Protein AF-A0A7K2LW67-F1 (afdb_monomer)

Solvent-accessible surface area (backbone atoms only — not comparable to full-atom values): 10840 Å² total; per-residue (Å²): 69,76,36,44,47,102,90,43,57,49,68,61,24,47,54,51,48,52,53,56,52,62,87,47,59,72,90,42,55,68,62,45,50,53,57,59,49,63,84,45,59,82,91,43,89,76,89,84,89,87,77,78,78,92,73,63,101,61,82,62,49,73,53,76,49,75,45,62,82,49,94,59,43,54,61,49,52,40,53,50,50,54,52,50,33,56,76,70,71,48,63,89,60,45,66,62,51,43,49,41,50,41,38,50,49,48,54,41,53,75,64,29,92,44,53,40,35,41,38,42,37,39,47,91,58,34,41,35,44,35,35,31,26,58,33,62,73,73,87,72,77,61,96,63,85,55,94,84,55,91,66,64,57,50,62,57,53,40,53,74,66,27,80,44,70,52,75,46,80,45,96,74,7,26,32,42,36,35,28,33,72,55,86,129

pLDDT: mean 86.75, std 11.74, range [44.81, 98.62]

Foldseek 3Di:
DQQDDPVDDNVRSVVLLVVLPVVDDLVCVVVSVVSSCVPPDPPDDDDDDDDDDPDAPFDKDKDKDKDALDPCQLVVQLVVQLVSCVVVVQDPCSVLVSLLSSLQVVVQSVQARGMKMWMWIDDDQKIKIKIWHLAQDDLDQPPDDDPPDPDRCSVVSLVVQFPDWDKDDDPNTIMTMGMHGHDD

Mean predicted aligned error: 9.91 Å

Sequence (184 aa):
GLVESPDADIDVGIDRLARGLVGADPGHLGLVADALLTGARRDDDIALLLMRYDGLAVRPLRESWTVWRVPEAVRHARRFTRRTLRAWGVTEETDAALLVVSELVTNALVHTEGQVRLDLTLVSHRLRIAVADGSPRTPVKPPSIGWEATGGRGIYLVEALSAAWGTLPVGGGKQVWCELPLRG

Radius of gyration: 21.73 Å; Cα contacts (8 Å, |Δi|>4): 266; chains: 1; bounding box: 56×54×43 Å

Structure (mmCIF, N/CA/C/O backbone):
data_AF-A0A7K2LW67-F1
#
_entry.id   AF-A0A7K2LW67-F1
#
loop_
_atom_site.group_PDB
_atom_site.id
_atom_site.type_symbol
_atom_site.label_atom_id
_atom_site.label_alt_id
_atom_site.label_comp_id
_atom_site.label_asym_id
_atom_site.label_entity_id
_atom_site.label_seq_id
_atom_site.pdbx_PDB_ins_code
_atom_site.Cartn_x
_atom_site.Cartn_y
_atom_site.Cartn_z
_atom_site.occupancy
_atom_site.B_iso_or_equiv
_atom_site.auth_seq_id
_atom_site.auth_comp_id
_atom_site.auth_asym_id
_atom_site.auth_atom_id
_atom_site.pdbx_PDB_model_num
ATOM 1 N N . GLY A 1 1 ? -5.493 -30.383 -14.297 1.00 67.38 1 GLY A N 1
ATOM 2 C CA . GLY A 1 1 ? -5.596 -30.096 -12.853 1.00 67.38 1 GLY A CA 1
ATOM 3 C C . GLY A 1 1 ? -7.033 -30.013 -12.368 1.00 67.38 1 GLY A C 1
ATOM 4 O O . GLY A 1 1 ? -7.620 -31.036 -12.054 1.00 67.38 1 GLY A O 1
ATOM 5 N N . LEU A 1 2 ? -7.646 -28.825 -12.324 1.00 77.50 2 LEU A N 1
ATOM 6 C CA . LEU A 1 2 ? -9.037 -28.645 -11.852 1.00 77.50 2 LEU A CA 1
ATOM 7 C C . LEU A 1 2 ? -9.908 -27.828 -12.823 1.00 77.50 2 LEU A C 1
ATOM 9 O O . LEU A 1 2 ? -11.087 -28.137 -12.992 1.00 77.50 2 LEU A O 1
ATOM 13 N N . VAL A 1 3 ? -9.323 -26.818 -13.472 1.00 82.12 3 VAL A N 1
ATOM 14 C CA . VAL A 1 3 ? -9.994 -25.961 -14.469 1.00 82.12 3 VAL A CA 1
ATOM 15 C C . VAL A 1 3 ? -9.516 -26.209 -15.895 1.00 82.12 3 VAL A C 1
ATOM 17 O O . VAL A 1 3 ? -10.308 -26.120 -16.815 1.00 82.12 3 VAL A O 1
ATOM 20 N N . GLU A 1 4 ? -8.258 -26.599 -16.076 1.00 82.00 4 GLU A N 1
ATOM 21 C CA . GLU A 1 4 ? -7.674 -26.890 -17.385 1.00 82.00 4 GLU A CA 1
ATOM 22 C C . GLU A 1 4 ? -7.134 -28.324 -17.393 1.00 82.00 4 GLU A C 1
ATOM 24 O O . GLU A 1 4 ? -6.576 -28.810 -16.393 1.00 82.00 4 GLU A O 1
ATOM 29 N N . SER A 1 5 ? -7.344 -29.030 -18.501 1.00 77.38 5 SER A N 1
ATOM 30 C CA . SER A 1 5 ? -6.803 -30.370 -18.733 1.00 77.38 5 SER A CA 1
ATOM 31 C C . SER A 1 5 ? -6.570 -30.604 -20.230 1.00 77.38 5 SER A C 1
ATOM 33 O O . SER A 1 5 ? -7.183 -29.912 -21.037 1.00 77.38 5 SER A O 1
ATOM 35 N N . PRO A 1 6 ? -5.771 -31.610 -20.629 1.00 77.56 6 PRO A N 1
ATOM 36 C CA . PRO A 1 6 ? -5.552 -31.921 -22.047 1.00 77.56 6 PRO A CA 1
ATOM 37 C C . PRO A 1 6 ? -6.841 -32.158 -22.853 1.00 77.56 6 PRO A C 1
ATOM 39 O O . PRO A 1 6 ? -6.852 -31.951 -24.060 1.00 77.56 6 PRO A O 1
ATOM 42 N N . ASP A 1 7 ? -7.922 -32.564 -22.177 1.00 77.56 7 ASP A N 1
ATOM 43 C CA . ASP A 1 7 ? -9.212 -32.895 -22.787 1.00 77.56 7 ASP A CA 1
ATOM 44 C C . ASP A 1 7 ? -10.308 -31.843 -22.518 1.00 77.56 7 ASP A C 1
ATOM 46 O O . ASP A 1 7 ? -11.462 -32.052 -22.895 1.00 77.56 7 ASP A O 1
ATOM 50 N N . ALA A 1 8 ? -9.993 -30.736 -21.830 1.00 75.50 8 ALA A N 1
ATOM 51 C CA . ALA A 1 8 ? -10.972 -29.699 -21.501 1.00 75.50 8 ALA A CA 1
ATOM 52 C C . ALA A 1 8 ? -10.334 -28.313 -21.354 1.00 75.50 8 ALA A C 1
ATOM 54 O O . ALA A 1 8 ? -9.394 -28.133 -20.577 1.00 75.50 8 ALA A O 1
ATOM 55 N N . ASP A 1 9 ? -10.927 -27.350 -22.059 1.00 86.38 9 ASP A N 1
ATOM 56 C CA . ASP A 1 9 ? -10.570 -25.933 -22.019 1.00 86.38 9 ASP A CA 1
ATOM 57 C C . ASP A 1 9 ? -10.837 -25.310 -20.634 1.00 86.38 9 ASP A C 1
ATOM 59 O O . ASP A 1 9 ? -11.730 -25.747 -19.897 1.00 86.38 9 ASP A O 1
ATOM 63 N N . ILE A 1 10 ? -10.080 -24.263 -20.306 1.00 85.50 10 ILE A N 1
ATOM 64 C CA . ILE A 1 10 ? -10.123 -23.539 -19.036 1.00 85.50 10 ILE A CA 1
ATOM 65 C C . ILE A 1 10 ? -11.525 -23.008 -18.716 1.00 85.50 10 ILE A C 1
ATOM 67 O O . ILE A 1 10 ? -11.994 -23.147 -17.583 1.00 85.50 10 ILE A O 1
ATOM 71 N N . ASP A 1 11 ? -12.223 -22.464 -19.714 1.00 88.94 11 ASP A N 1
ATOM 72 C CA . ASP A 1 11 ? -13.557 -21.878 -19.544 1.00 88.94 11 ASP A CA 1
ATOM 73 C C . ASP A 1 11 ? -14.580 -22.941 -19.118 1.00 88.94 11 ASP A C 1
ATOM 75 O O . ASP A 1 11 ? -15.377 -22.730 -18.202 1.00 88.94 11 ASP A O 1
ATOM 79 N N . VAL A 1 12 ? -14.494 -24.143 -19.699 1.00 86.31 12 VAL A N 1
ATOM 80 C CA . VAL A 1 12 ? -15.369 -25.276 -19.360 1.00 86.31 12 VAL A CA 1
ATOM 81 C C . VAL A 1 12 ? -15.157 -25.713 -17.909 1.00 86.31 12 VAL A C 1
ATOM 83 O O . VAL A 1 12 ? -16.114 -26.033 -17.192 1.00 86.31 12 VAL A O 1
ATOM 86 N N . GLY A 1 13 ? -13.903 -25.725 -17.456 1.00 85.75 13 GLY A N 1
ATOM 87 C CA . GLY A 1 13 ? -13.560 -26.025 -16.072 1.00 85.75 13 GLY A CA 1
ATOM 88 C C . GLY A 1 13 ? -14.020 -24.950 -15.088 1.00 85.75 13 GLY A C 1
ATOM 89 O O . GLY A 1 13 ? -14.531 -25.302 -14.020 1.00 85.75 13 GLY A O 1
ATOM 90 N N . ILE A 1 14 ? -13.907 -23.666 -15.446 1.00 88.19 14 ILE A N 1
ATOM 91 C CA . ILE A 1 14 ? -14.429 -22.543 -14.653 1.00 88.19 14 ILE A CA 1
ATOM 92 C C . ILE A 1 14 ? -15.953 -22.642 -14.525 1.00 88.19 14 ILE A C 1
ATOM 94 O O . ILE A 1 14 ? -16.469 -22.595 -13.408 1.00 88.19 14 ILE A O 1
ATOM 98 N N . ASP A 1 15 ? -16.673 -22.872 -15.622 1.00 88.88 15 ASP A N 1
ATOM 99 C CA . ASP A 1 15 ? -18.135 -23.007 -15.616 1.00 88.88 15 ASP A CA 1
ATOM 100 C C . ASP A 1 15 ? -18.609 -24.212 -14.797 1.00 88.88 15 ASP A C 1
ATOM 102 O O . ASP A 1 15 ? -19.664 -24.186 -14.154 1.00 88.88 15 ASP A O 1
ATOM 106 N N . ARG A 1 16 ? -17.839 -25.305 -14.801 1.00 86.12 16 ARG A N 1
ATOM 107 C CA . ARG A 1 16 ? -18.102 -26.464 -13.940 1.00 86.12 16 ARG A CA 1
ATOM 108 C C . ARG A 1 16 ? -17.951 -26.103 -12.462 1.00 86.12 16 ARG A C 1
ATOM 110 O O . ARG A 1 16 ? -18.840 -26.437 -11.681 1.00 86.12 16 ARG A O 1
ATOM 117 N N . LEU A 1 17 ? -16.868 -25.420 -12.082 1.00 87.88 17 LEU A N 1
ATOM 118 C CA . LEU A 1 17 ? -16.668 -24.973 -10.699 1.00 87.88 17 LEU A CA 1
ATOM 119 C C . LEU A 1 17 ? -17.753 -23.984 -10.268 1.00 87.88 17 LEU A C 1
ATOM 121 O O . LEU A 1 17 ? -18.323 -24.140 -9.192 1.00 87.88 17 LEU A O 1
ATOM 125 N N . ALA A 1 18 ? -18.087 -23.012 -11.120 1.00 88.88 18 ALA A N 1
ATOM 126 C CA . ALA A 1 18 ? -19.141 -22.040 -10.854 1.00 88.88 18 ALA A CA 1
ATOM 127 C C . ALA A 1 18 ? -20.482 -22.737 -10.590 1.00 88.88 18 ALA A C 1
ATOM 129 O O . ALA A 1 18 ? -21.138 -22.444 -9.595 1.00 88.88 18 ALA A O 1
ATOM 130 N N . ARG A 1 19 ? -20.858 -23.726 -11.411 1.00 87.69 19 ARG A N 1
ATOM 131 C CA . ARG A 1 19 ? -22.068 -24.532 -11.181 1.00 87.69 19 ARG A CA 1
ATOM 132 C C . ARG A 1 19 ? -22.025 -25.330 -9.881 1.00 87.69 19 ARG A C 1
ATOM 134 O O . ARG A 1 19 ? -23.045 -25.402 -9.212 1.00 87.69 19 ARG A O 1
ATOM 141 N N . GLY A 1 20 ? -20.877 -25.897 -9.509 1.00 85.19 20 GLY A N 1
ATOM 142 C CA . GLY A 1 20 ? -20.723 -26.612 -8.236 1.00 85.19 20 GLY A CA 1
ATOM 143 C C . GLY A 1 20 ? -20.813 -25.701 -7.006 1.00 85.19 20 GLY A C 1
ATOM 144 O O . GLY A 1 20 ? -21.174 -26.158 -5.926 1.00 85.19 20 GLY A O 1
ATOM 145 N N . LEU A 1 21 ? -20.527 -24.407 -7.172 1.00 88.56 21 LEU A N 1
ATOM 146 C CA . LEU A 1 21 ? -20.728 -23.387 -6.142 1.00 88.56 21 LEU A CA 1
ATOM 147 C C . LEU A 1 21 ? -22.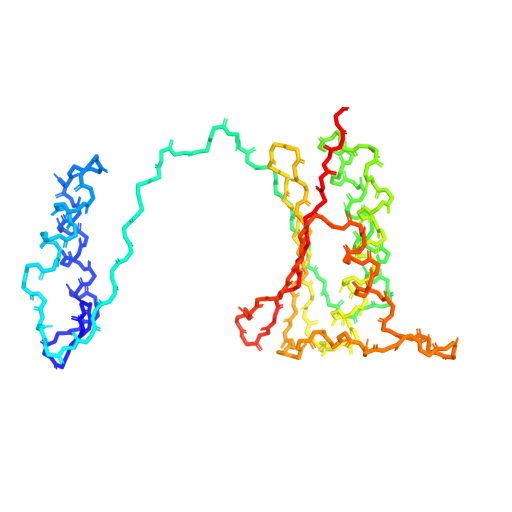187 -22.906 -6.069 1.00 88.56 21 LEU A C 1
ATOM 149 O O . LEU A 1 21 ? -22.646 -22.493 -5.004 1.00 88.56 21 LEU A O 1
ATOM 153 N N . VAL A 1 22 ? -22.934 -22.956 -7.176 1.00 86.56 22 VAL A N 1
ATOM 154 C CA . VAL A 1 22 ? -24.354 -22.578 -7.210 1.00 86.56 22 VAL A CA 1
ATOM 155 C C . VAL A 1 22 ? -25.173 -23.593 -6.407 1.00 86.56 22 VAL A C 1
ATOM 157 O O . VAL A 1 22 ? -25.331 -24.743 -6.801 1.00 86.56 22 VAL A O 1
ATOM 160 N N . GLY A 1 23 ? -25.715 -23.152 -5.270 1.00 80.31 23 GLY A N 1
ATOM 161 C CA . GLY A 1 23 ? -26.500 -23.993 -4.355 1.00 80.31 23 GLY A CA 1
ATOM 162 C C . GLY A 1 23 ? -25.678 -24.685 -3.265 1.00 80.31 23 GLY A C 1
ATOM 163 O O . GLY A 1 23 ? -26.256 -25.347 -2.406 1.00 80.31 23 GLY A O 1
ATOM 164 N N . ALA A 1 24 ? -24.355 -24.505 -3.262 1.00 87.75 24 ALA A N 1
ATOM 165 C CA . ALA A 1 24 ? -23.506 -24.931 -2.162 1.00 87.75 24 ALA A CA 1
ATOM 166 C C . ALA A 1 24 ? -23.819 -24.120 -0.896 1.00 87.75 24 ALA A C 1
ATOM 168 O O . ALA A 1 24 ? -24.031 -22.908 -0.963 1.00 87.75 24 ALA A O 1
ATOM 169 N N . ASP A 1 25 ? -23.810 -24.776 0.264 1.00 88.50 25 ASP A N 1
ATOM 170 C CA . ASP A 1 25 ? -23.916 -24.080 1.542 1.00 88.50 25 ASP A CA 1
ATOM 171 C C . ASP A 1 25 ? -22.539 -23.514 1.940 1.00 88.50 25 ASP A C 1
ATOM 173 O O . ASP A 1 25 ? -21.632 -24.284 2.284 1.00 88.50 25 ASP A O 1
ATOM 177 N N . PRO A 1 26 ? -22.352 -22.180 1.943 1.00 85.25 26 PRO A N 1
ATOM 178 C CA . PRO A 1 26 ? -21.082 -21.571 2.324 1.00 85.25 26 PRO A CA 1
ATOM 179 C C . PRO A 1 26 ? -20.719 -21.818 3.800 1.00 85.25 26 PRO A C 1
ATOM 181 O O . PRO A 1 26 ? -19.568 -21.610 4.181 1.00 85.25 26 PRO A O 1
ATOM 184 N N . GLY A 1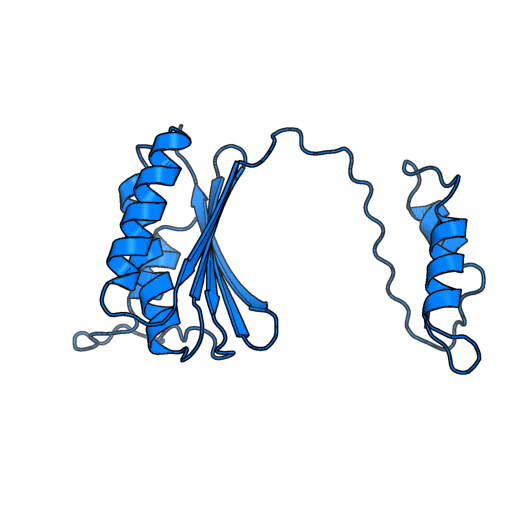 27 ? -21.658 -22.275 4.640 1.00 88.81 27 GLY A N 1
ATOM 185 C CA . GLY A 1 27 ? -21.397 -22.711 6.012 1.00 88.81 27 GLY A CA 1
ATOM 186 C C . GLY A 1 27 ? -20.568 -23.995 6.126 1.00 88.81 27 GLY A C 1
ATOM 187 O O . GLY A 1 27 ? -19.971 -24.229 7.174 1.00 88.81 27 GLY A O 1
ATOM 188 N N . HIS A 1 28 ? -20.470 -24.790 5.056 1.00 91.06 28 HIS A N 1
ATOM 189 C CA . HIS A 1 28 ? -19.851 -26.118 5.072 1.00 91.06 28 HIS A CA 1
ATOM 190 C C . HIS A 1 28 ? -18.774 -26.274 3.988 1.00 91.06 28 HIS A C 1
ATOM 192 O O . HIS A 1 28 ? -18.819 -27.198 3.178 1.00 91.06 28 HIS A O 1
ATOM 198 N N . LEU A 1 29 ? -17.767 -25.391 3.982 1.00 90.44 29 LEU A N 1
ATOM 199 C CA . LEU A 1 29 ? -16.733 -25.329 2.932 1.00 90.44 29 LEU A CA 1
ATOM 200 C C . LEU A 1 29 ? -16.005 -26.653 2.653 1.00 90.44 29 LEU A C 1
ATOM 202 O O . LEU A 1 29 ? -15.596 -26.869 1.519 1.00 90.44 29 LEU A O 1
ATOM 206 N N . GLY A 1 30 ? -15.862 -27.542 3.642 1.00 89.00 30 GLY A N 1
ATOM 207 C CA . GLY A 1 30 ? -15.292 -28.878 3.421 1.00 89.00 30 GLY A CA 1
ATOM 208 C C . GLY A 1 30 ? -16.129 -29.715 2.449 1.00 89.00 30 GLY A C 1
ATOM 209 O O . GLY A 1 30 ? -15.598 -30.239 1.478 1.00 89.00 30 GLY A O 1
ATOM 210 N N . LEU A 1 31 ? -17.454 -29.734 2.631 1.00 88.94 31 LEU A N 1
ATOM 211 C CA . LEU A 1 31 ? -18.373 -30.428 1.721 1.00 88.94 31 LEU A CA 1
ATOM 212 C C . LEU A 1 31 ? -18.394 -29.781 0.336 1.00 88.94 31 LEU A C 1
ATOM 214 O O . LEU A 1 31 ? -18.493 -30.474 -0.673 1.00 88.94 31 LEU A O 1
ATOM 218 N N . VAL A 1 32 ? -18.278 -28.452 0.283 1.00 89.94 32 VAL A N 1
ATOM 219 C CA . VAL A 1 32 ? -18.164 -27.723 -0.985 1.00 89.94 32 VAL A CA 1
ATOM 220 C C . VAL A 1 32 ? -16.871 -28.104 -1.706 1.00 89.94 32 VAL A C 1
ATOM 222 O O . VAL A 1 32 ? -16.902 -28.371 -2.903 1.00 89.94 32 VAL A O 1
ATOM 225 N N . ALA A 1 33 ? -15.745 -28.184 -0.993 1.00 89.81 33 ALA A N 1
ATOM 226 C CA . ALA A 1 33 ? -14.472 -28.616 -1.562 1.00 89.81 33 ALA A CA 1
ATOM 227 C C . ALA A 1 33 ? -14.563 -30.049 -2.097 1.00 89.81 33 ALA A C 1
ATOM 229 O O . ALA A 1 33 ? -14.207 -30.283 -3.250 1.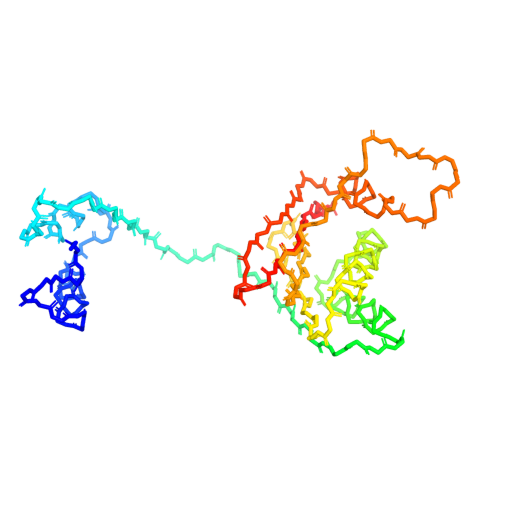00 89.81 33 ALA A O 1
ATOM 230 N N . ASP A 1 34 ? -15.109 -30.979 -1.312 1.00 87.44 34 ASP A N 1
ATOM 231 C CA . ASP A 1 34 ? -15.289 -32.372 -1.726 1.00 87.44 34 ASP A CA 1
ATOM 232 C C . ASP A 1 34 ? -16.164 -32.475 -2.983 1.00 87.44 34 ASP A C 1
ATOM 234 O O . ASP A 1 34 ? -15.808 -33.160 -3.946 1.00 87.44 34 ASP A O 1
ATOM 238 N N . ALA A 1 35 ? -17.277 -31.737 -3.028 1.00 85.81 35 ALA A N 1
ATOM 239 C CA . ALA A 1 35 ? -18.163 -31.698 -4.187 1.00 85.81 35 ALA A CA 1
ATOM 240 C C . ALA A 1 35 ? -17.464 -31.141 -5.439 1.00 85.81 35 ALA A C 1
ATOM 242 O O . ALA A 1 35 ? -17.601 -31.709 -6.520 1.00 85.81 35 ALA A O 1
ATOM 243 N N . LEU A 1 36 ? -16.671 -30.073 -5.303 1.00 86.88 36 LEU A N 1
ATOM 244 C CA . LEU A 1 36 ? -15.928 -29.475 -6.419 1.00 86.88 36 LEU A CA 1
ATOM 245 C C . LEU A 1 36 ? -14.781 -30.362 -6.919 1.00 86.88 36 LEU A C 1
ATOM 247 O O . LEU A 1 36 ? -14.444 -30.325 -8.103 1.00 86.88 36 LEU A O 1
ATOM 251 N N . LEU A 1 37 ? -14.191 -31.165 -6.034 1.00 85.88 37 LEU A N 1
ATOM 252 C CA . LEU A 1 37 ? -13.149 -32.133 -6.379 1.00 85.88 37 LEU A CA 1
ATOM 253 C C . LEU A 1 37 ? -13.723 -33.446 -6.934 1.00 85.88 37 LEU A C 1
ATOM 255 O O . LEU A 1 37 ? -12.986 -34.236 -7.533 1.00 85.88 37 LEU A O 1
ATOM 259 N N . THR A 1 38 ? -15.028 -33.687 -6.787 1.00 77.44 38 THR A N 1
ATOM 260 C CA . THR A 1 38 ? -15.697 -34.883 -7.308 1.00 77.44 38 THR A CA 1
ATOM 261 C C . THR A 1 38 ? -15.704 -34.838 -8.842 1.00 77.44 38 THR A C 1
ATOM 263 O O . THR A 1 38 ? -16.503 -34.146 -9.466 1.00 77.44 38 THR A O 1
ATOM 266 N N . GLY A 1 39 ? -14.774 -35.569 -9.466 1.00 66.75 39 GLY A N 1
ATOM 267 C CA . GLY A 1 39 ? -14.568 -35.582 -10.922 1.00 66.75 39 GLY A CA 1
ATOM 268 C C . GLY A 1 39 ? -13.342 -34.795 -11.402 1.00 66.75 39 GLY A C 1
ATOM 269 O O . GLY A 1 39 ? -13.131 -34.661 -12.611 1.00 66.75 39 GLY A O 1
ATOM 270 N N . ALA A 1 40 ? -12.518 -34.281 -10.487 1.00 70.94 40 ALA A N 1
ATOM 271 C CA . ALA A 1 40 ? -11.165 -33.858 -10.816 1.00 70.94 40 ALA A CA 1
ATOM 272 C C . ALA A 1 40 ? -10.278 -35.090 -11.069 1.00 70.94 40 ALA A C 1
ATOM 274 O O . ALA A 1 40 ? -10.395 -36.107 -10.377 1.00 70.94 40 ALA A O 1
ATOM 275 N N . ARG A 1 41 ? -9.405 -35.023 -12.080 1.00 66.62 41 ARG A N 1
ATOM 276 C CA . ARG A 1 41 ? -8.443 -36.101 -12.345 1.00 66.62 41 ARG A CA 1
ATOM 277 C C . ARG A 1 41 ? -7.420 -36.129 -11.215 1.00 66.62 41 ARG A C 1
ATOM 279 O O . ARG A 1 41 ? -6.857 -35.094 -10.884 1.00 66.62 41 ARG A O 1
ATOM 286 N N . ARG A 1 42 ? -7.195 -37.312 -10.639 1.00 65.88 42 ARG A N 1
ATOM 287 C CA . ARG A 1 42 ? -6.264 -37.519 -9.515 1.00 65.88 42 ARG A CA 1
ATOM 288 C C . ARG A 1 42 ? -4.796 -37.607 -9.939 1.00 65.88 42 ARG A C 1
ATOM 290 O O . ARG A 1 42 ? -3.943 -37.812 -9.087 1.00 65.88 42 ARG A O 1
ATOM 297 N N . ASP A 1 43 ? -4.529 -37.472 -11.234 1.00 71.44 43 ASP A N 1
ATOM 298 C CA . ASP A 1 43 ? -3.190 -37.622 -11.806 1.00 71.44 43 ASP A CA 1
ATOM 299 C C . ASP A 1 43 ? -2.366 -36.321 -11.720 1.00 71.44 43 ASP A C 1
ATOM 301 O O . ASP A 1 43 ? -1.173 -36.343 -12.005 1.00 71.44 43 ASP A O 1
ATOM 305 N N . ASP A 1 44 ? -2.990 -35.211 -11.296 1.00 68.25 44 ASP A N 1
ATOM 306 C CA . ASP A 1 44 ? -2.356 -33.911 -11.049 1.00 68.25 44 ASP A CA 1
ATOM 307 C C . ASP A 1 44 ? -2.474 -33.514 -9.568 1.00 68.25 44 ASP A C 1
ATOM 309 O O . ASP A 1 44 ? -3.509 -33.741 -8.932 1.00 68.25 44 ASP A O 1
ATOM 313 N N . ASP A 1 45 ? -1.464 -32.812 -9.049 1.00 79.38 45 ASP A N 1
ATOM 314 C CA . ASP A 1 45 ? -1.552 -32.130 -7.757 1.00 79.38 45 ASP A CA 1
ATOM 315 C C . ASP A 1 45 ? -2.537 -30.952 -7.843 1.00 79.38 45 ASP A C 1
ATOM 317 O O . ASP A 1 45 ? -2.383 -30.032 -8.652 1.00 79.38 45 ASP A O 1
ATOM 321 N N . ILE A 1 46 ? -3.565 -30.961 -6.991 1.00 81.25 46 ILE A N 1
ATOM 322 C CA . ILE A 1 46 ? -4.601 -29.923 -6.949 1.00 81.25 46 ILE A CA 1
ATOM 323 C C . ILE A 1 46 ? -4.579 -29.239 -5.585 1.00 81.25 46 ILE A C 1
ATOM 325 O O . ILE A 1 46 ? -4.756 -29.882 -4.553 1.00 81.25 46 ILE A O 1
ATOM 329 N N . ALA A 1 47 ? -4.453 -27.912 -5.589 1.00 84.06 47 ALA A N 1
ATOM 330 C CA . ALA A 1 47 ? -4.720 -27.073 -4.428 1.00 84.06 47 ALA A CA 1
ATOM 331 C C . ALA A 1 47 ? -5.990 -26.245 -4.672 1.00 84.06 47 ALA A C 1
ATOM 333 O O . ALA A 1 47 ? -6.072 -25.497 -5.646 1.00 84.06 47 ALA A O 1
ATOM 334 N N . LEU A 1 48 ? -6.975 -26.366 -3.779 1.00 86.75 48 LEU A N 1
ATOM 335 C CA . LEU A 1 48 ? -8.206 -25.574 -3.789 1.00 86.75 48 LEU A CA 1
ATOM 336 C C . LEU A 1 48 ? -8.292 -24.762 -2.492 1.00 86.75 48 LEU A C 1
ATOM 338 O O . LEU A 1 48 ? -8.250 -25.328 -1.402 1.00 86.75 48 LEU A O 1
ATOM 342 N N . LEU A 1 49 ? -8.443 -23.441 -2.610 1.00 90.50 49 LEU A N 1
ATOM 343 C CA . LEU A 1 49 ? -8.693 -22.547 -1.480 1.00 90.50 49 LEU A CA 1
ATOM 344 C C . LEU A 1 49 ? -10.117 -21.998 -1.578 1.00 90.50 49 LEU A C 1
ATOM 346 O O . LEU A 1 49 ? -10.406 -21.161 -2.432 1.00 90.50 49 LEU A O 1
ATOM 350 N N . LEU A 1 50 ? -10.995 -22.452 -0.684 1.00 90.25 50 LEU A N 1
ATOM 351 C CA . LEU A 1 50 ? -12.329 -21.885 -0.510 1.00 90.25 50 LEU A CA 1
ATOM 352 C C . LEU A 1 50 ? -12.333 -20.960 0.704 1.00 90.25 50 LEU A C 1
ATOM 354 O O . LEU A 1 50 ? -11.874 -21.327 1.783 1.00 90.25 50 LEU A O 1
ATOM 358 N N . MET A 1 51 ? -12.883 -19.763 0.530 1.00 90.06 51 MET A N 1
ATOM 359 C CA . MET A 1 51 ? -13.052 -18.787 1.599 1.00 90.06 51 MET A CA 1
ATOM 360 C C . MET A 1 51 ? -14.495 -18.300 1.592 1.00 90.06 51 MET A C 1
ATOM 362 O O . MET A 1 51 ? -14.964 -17.738 0.604 1.00 90.06 51 MET A O 1
ATOM 366 N N . ARG A 1 52 ? -15.187 -18.478 2.719 1.00 87.00 52 ARG A N 1
ATOM 367 C CA . ARG A 1 52 ? -16.442 -17.781 2.981 1.00 87.00 52 ARG A CA 1
ATOM 368 C C . ARG A 1 52 ? -16.104 -16.368 3.432 1.00 87.00 52 ARG A C 1
ATOM 370 O O . ARG A 1 52 ? -15.371 -16.175 4.398 1.00 87.00 52 ARG A O 1
ATOM 377 N N . TYR A 1 53 ? -16.649 -15.392 2.725 1.00 81.25 53 TYR A N 1
ATOM 378 C CA . TYR A 1 53 ? -16.497 -13.988 3.062 1.00 81.25 53 TYR A CA 1
ATOM 379 C C . TYR A 1 53 ? -17.824 -13.448 3.599 1.00 81.25 53 TYR A C 1
ATOM 381 O O . TYR A 1 53 ? -18.757 -13.217 2.837 1.00 81.25 53 TYR A O 1
ATOM 389 N N . ASP A 1 54 ? -17.892 -13.230 4.912 1.00 78.31 54 ASP A N 1
ATOM 390 C CA . ASP A 1 54 ? -19.073 -12.696 5.613 1.00 78.31 54 ASP A CA 1
ATOM 391 C C . ASP A 1 54 ? -19.150 -11.160 5.608 1.00 78.31 54 ASP A C 1
ATOM 393 O O . ASP A 1 54 ? -19.869 -10.547 6.397 1.00 78.31 54 ASP A O 1
ATOM 397 N N . GLY A 1 55 ? -18.395 -10.514 4.718 1.00 75.38 55 GLY A N 1
ATOM 398 C CA . GLY A 1 55 ? -18.2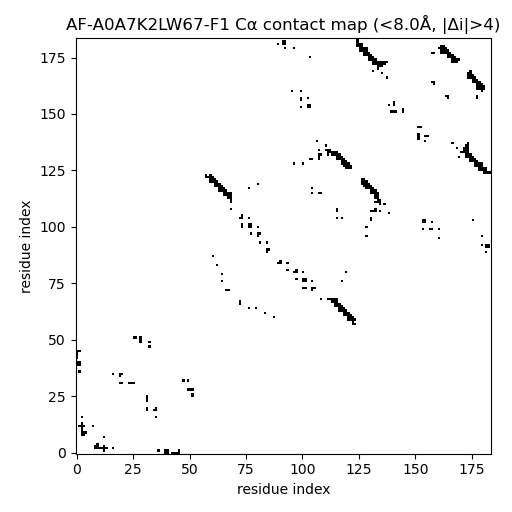13 -9.069 4.726 1.00 75.38 55 GLY A CA 1
ATOM 399 C C . GLY A 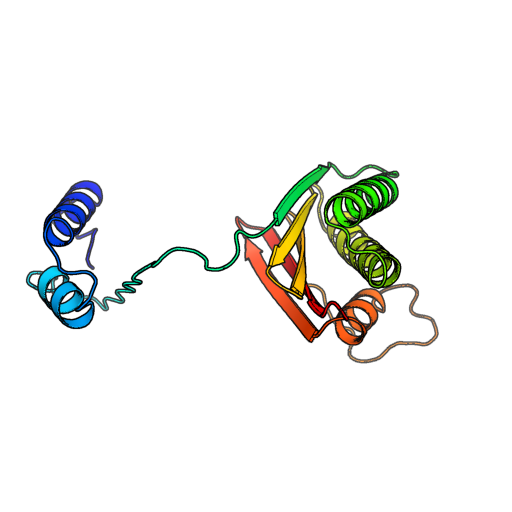1 55 ? -17.079 -8.620 5.648 1.00 75.38 55 GLY A C 1
ATOM 400 O O . GLY A 1 55 ? -16.342 -9.413 6.231 1.00 75.38 55 GLY A O 1
ATOM 401 N N . LEU A 1 56 ? -16.908 -7.302 5.754 1.00 70.19 56 LEU A N 1
ATOM 402 C CA . LEU A 1 56 ? -15.982 -6.687 6.701 1.00 70.19 56 LEU A CA 1
ATOM 403 C C . LEU A 1 56 ? -16.794 -6.029 7.813 1.00 70.19 56 LEU A C 1
ATOM 405 O O . LEU A 1 56 ? -17.611 -5.156 7.530 1.00 70.19 56 LEU A O 1
ATOM 409 N N . ALA A 1 57 ? -16.519 -6.394 9.069 1.00 73.50 57 ALA A N 1
ATOM 410 C CA . ALA A 1 57 ? -17.113 -5.731 10.234 1.00 73.50 57 ALA A CA 1
ATOM 411 C C . ALA A 1 57 ? -16.818 -4.217 10.251 1.00 73.50 57 ALA A C 1
ATOM 413 O O . ALA A 1 57 ? -17.616 -3.427 10.746 1.00 73.50 57 ALA A O 1
ATOM 414 N N . VAL A 1 58 ? -15.685 -3.812 9.664 1.00 79.00 58 VAL A N 1
ATOM 415 C CA . VAL A 1 58 ? -15.295 -2.415 9.454 1.00 79.00 58 VAL A CA 1
ATOM 416 C C . VAL A 1 58 ? -14.917 -2.230 7.993 1.00 79.00 58 VAL A C 1
ATOM 418 O O . VAL A 1 58 ? -13.991 -2.875 7.497 1.00 79.00 58 VAL A O 1
ATOM 421 N N . ARG A 1 59 ? -15.608 -1.329 7.291 1.00 86.00 59 ARG A N 1
ATOM 422 C CA . ARG A 1 59 ? -15.257 -1.002 5.908 1.00 86.00 59 ARG A CA 1
ATOM 423 C C . ARG A 1 59 ? -13.904 -0.272 5.888 1.00 86.00 59 ARG A C 1
ATOM 425 O O . ARG A 1 59 ? -13.796 0.788 6.500 1.00 86.00 59 ARG A O 1
ATOM 432 N N . PRO A 1 60 ? -12.885 -0.799 5.190 1.00 91.12 60 PRO A N 1
ATOM 433 C CA . PRO A 1 60 ? -11.573 -0.180 5.149 1.00 91.12 60 PRO A CA 1
ATOM 434 C C . PRO A 1 60 ? -11.635 1.112 4.337 1.00 91.12 60 PRO A C 1
ATOM 436 O O . PRO A 1 60 ? -12.248 1.145 3.265 1.00 91.12 60 PRO A O 1
ATOM 439 N N . LEU A 1 61 ? -10.966 2.158 4.816 1.00 95.81 61 LEU A N 1
ATOM 440 C CA . LEU A 1 61 ? -10.729 3.357 4.018 1.00 95.81 61 LEU A CA 1
ATOM 441 C C . LEU A 1 61 ? -9.500 3.113 3.147 1.00 95.81 61 LEU A C 1
ATOM 443 O O . LEU A 1 61 ? -8.500 2.572 3.621 1.00 95.81 61 LEU A O 1
ATOM 447 N N . ARG A 1 62 ? -9.587 3.454 1.860 1.00 97.75 62 ARG A N 1
ATOM 448 C CA . ARG A 1 62 ? -8.527 3.200 0.881 1.00 97.75 62 ARG A CA 1
ATOM 449 C C . ARG A 1 62 ? -8.384 4.379 -0.054 1.00 97.75 62 ARG A C 1
ATOM 451 O O . ARG A 1 62 ? -9.381 4.878 -0.559 1.00 97.75 62 ARG A O 1
ATOM 458 N N . GLU A 1 63 ? -7.148 4.779 -0.290 1.00 98.44 63 GLU A N 1
ATOM 459 C CA . GLU A 1 63 ? -6.800 5.821 -1.247 1.00 98.44 63 GLU A CA 1
ATOM 460 C C . GLU A 1 63 ? -5.508 5.416 -1.951 1.00 98.44 63 GLU A C 1
ATOM 462 O O . GLU A 1 63 ? -4.568 4.935 -1.311 1.00 98.44 63 GLU A O 1
ATOM 467 N N . SER A 1 64 ? -5.457 5.650 -3.259 1.00 98.12 64 SER A N 1
ATOM 468 C CA . SER A 1 64 ? -4.324 5.282 -4.106 1.00 98.12 64 SER A CA 1
ATOM 469 C C . SER A 1 64 ? -3.843 6.482 -4.907 1.00 98.12 64 SER A C 1
ATOM 471 O O . SER A 1 64 ? -4.632 7.277 -5.420 1.00 98.12 64 SER A O 1
ATOM 473 N N . TRP A 1 65 ? -2.530 6.597 -5.060 1.00 97.94 65 TRP A N 1
ATOM 474 C CA . TRP A 1 65 ? -1.890 7.632 -5.860 1.00 97.94 65 TRP A CA 1
ATOM 475 C C . TRP A 1 65 ? -0.802 7.022 -6.736 1.00 97.94 65 TRP A C 1
ATOM 477 O O . TRP A 1 65 ? -0.053 6.163 -6.288 1.00 97.94 65 TRP A O 1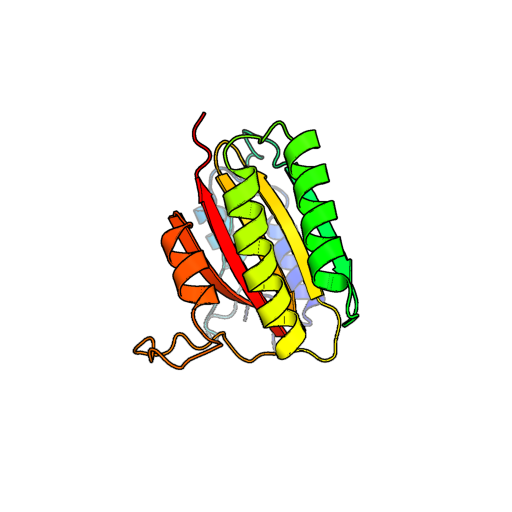
ATOM 487 N N . THR A 1 66 ? -0.715 7.438 -7.999 1.00 96.81 66 THR A N 1
ATOM 488 C CA . THR A 1 66 ? 0.283 6.930 -8.951 1.00 96.81 66 THR A CA 1
ATOM 489 C C . THR A 1 66 ? 1.018 8.090 -9.606 1.00 96.81 66 THR A C 1
ATOM 491 O O . THR A 1 66 ? 0.409 9.110 -9.934 1.00 96.81 66 THR A O 1
ATOM 494 N N . VAL A 1 67 ? 2.328 7.937 -9.797 1.00 94.75 67 VAL A N 1
ATOM 495 C CA . VAL A 1 67 ? 3.186 8.956 -10.410 1.00 94.75 67 VAL A CA 1
ATOM 496 C C . VAL A 1 67 ? 4.293 8.317 -11.240 1.00 94.75 67 VAL A C 1
ATOM 498 O O . VAL A 1 67 ? 4.764 7.226 -10.929 1.00 94.75 67 VAL A O 1
ATOM 501 N N . TRP A 1 68 ? 4.741 9.022 -12.273 1.00 92.69 68 TRP A N 1
ATOM 502 C CA . TRP A 1 68 ? 6.006 8.730 -12.948 1.00 92.69 68 TRP A CA 1
ATOM 503 C C . TRP A 1 68 ? 7.198 9.287 -12.162 1.00 92.69 68 TRP A C 1
ATOM 505 O O . TRP A 1 68 ? 7.040 10.112 -11.259 1.00 92.69 68 TRP A O 1
ATOM 515 N N . ARG A 1 69 ? 8.412 8.872 -12.525 1.00 87.44 69 ARG A N 1
ATOM 516 C CA . ARG A 1 69 ? 9.642 9.373 -11.912 1.00 87.44 69 ARG A CA 1
ATOM 517 C C . ARG A 1 69 ? 9.883 10.850 -12.254 1.00 87.44 69 ARG A C 1
ATOM 519 O O . ARG A 1 69 ? 10.458 11.170 -13.287 1.00 87.44 69 ARG A O 1
ATOM 526 N N . VAL A 1 70 ? 9.453 11.741 -11.359 1.00 89.81 70 VAL A N 1
ATOM 527 C CA . VAL A 1 70 ? 9.659 13.200 -11.439 1.00 89.81 70 VAL A CA 1
ATOM 528 C C . VAL A 1 70 ? 10.296 13.736 -10.148 1.00 89.81 70 VAL A C 1
ATOM 530 O O . VAL A 1 70 ? 10.075 13.140 -9.088 1.00 89.81 70 VAL A O 1
ATOM 533 N N . PRO A 1 71 ? 11.059 14.847 -10.187 1.00 87.44 71 PRO A N 1
ATOM 534 C CA . PRO A 1 71 ? 11.770 15.373 -9.014 1.00 87.44 71 PRO A CA 1
ATOM 535 C C . PRO A 1 71 ? 10.871 15.637 -7.795 1.00 87.44 71 PRO A C 1
ATOM 537 O O . PRO A 1 71 ? 11.261 15.399 -6.654 1.00 87.44 71 PRO A O 1
ATOM 540 N N . GLU A 1 72 ? 9.631 16.072 -8.016 1.00 94.06 72 GLU A N 1
ATOM 541 C CA . GLU A 1 72 ? 8.677 16.425 -6.961 1.00 94.06 72 GLU A CA 1
ATOM 542 C C . GLU A 1 72 ? 7.859 15.232 -6.441 1.00 94.06 72 GLU A C 1
ATOM 544 O O . GLU A 1 72 ? 7.014 15.408 -5.558 1.00 94.06 72 GLU A O 1
ATOM 549 N N . ALA A 1 73 ? 8.081 14.016 -6.955 1.00 94.38 73 ALA A N 1
ATOM 550 C CA . ALA A 1 73 ? 7.255 12.847 -6.654 1.00 94.38 73 ALA A CA 1
ATOM 551 C C . ALA A 1 73 ? 7.142 12.567 -5.145 1.00 94.38 73 ALA A C 1
ATOM 553 O O . ALA A 1 73 ? 6.038 12.381 -4.634 1.00 94.38 73 ALA A O 1
ATOM 554 N N . VAL A 1 74 ? 8.250 12.639 -4.399 1.00 95.50 74 VAL A N 1
ATOM 555 C CA . VAL A 1 74 ? 8.247 12.435 -2.937 1.00 95.50 74 VAL A CA 1
ATOM 556 C C . VAL A 1 74 ? 7.431 13.520 -2.223 1.00 95.50 74 VAL A C 1
ATOM 558 O O . VAL A 1 74 ? 6.644 13.233 -1.319 1.00 95.50 74 VAL A O 1
ATOM 561 N N . ARG A 1 75 ? 7.544 14.782 -2.655 1.00 97.12 75 ARG A N 1
ATOM 562 C CA . ARG A 1 75 ? 6.750 15.893 -2.104 1.00 97.12 75 ARG A CA 1
ATOM 563 C C . ARG A 1 75 ? 5.256 15.684 -2.361 1.00 97.12 75 ARG A C 1
ATOM 565 O O . ARG A 1 75 ? 4.442 15.937 -1.469 1.00 97.12 75 ARG A O 1
ATOM 572 N N . HIS A 1 76 ? 4.891 15.220 -3.553 1.00 97.38 76 HIS A N 1
ATOM 573 C CA . HIS A 1 76 ? 3.504 14.918 -3.902 1.00 97.38 76 HIS A CA 1
ATOM 574 C C . HIS A 1 76 ? 2.955 13.730 -3.106 1.00 97.38 76 HIS A C 1
ATOM 576 O O . HIS A 1 76 ? 1.859 13.848 -2.558 1.00 97.38 76 HIS A O 1
ATOM 582 N N . ALA A 1 77 ? 3.738 12.663 -2.928 1.00 97.88 77 ALA A N 1
ATOM 583 C CA . ALA A 1 77 ? 3.374 11.516 -2.098 1.00 97.88 77 ALA A CA 1
ATOM 584 C C . ALA A 1 77 ? 3.098 11.922 -0.641 1.00 97.88 77 ALA A C 1
ATOM 586 O O . ALA A 1 77 ? 2.076 11.549 -0.060 1.00 97.88 77 ALA A O 1
ATOM 587 N N . ARG A 1 78 ? 3.959 12.771 -0.059 1.00 98.31 78 ARG A N 1
ATOM 588 C CA . ARG A 1 78 ? 3.754 13.329 1.288 1.00 98.31 78 ARG A CA 1
ATOM 589 C C . ARG A 1 78 ? 2.488 14.182 1.370 1.00 98.31 78 ARG A C 1
ATOM 591 O O . ARG A 1 78 ? 1.728 14.066 2.327 1.00 98.31 78 ARG A O 1
ATOM 598 N N . ARG A 1 79 ? 2.238 15.043 0.376 1.00 98.25 79 ARG A N 1
ATOM 599 C CA . ARG A 1 79 ? 1.032 15.891 0.340 1.00 98.25 79 ARG A CA 1
ATOM 600 C C . ARG A 1 79 ? -0.240 15.051 0.235 1.00 98.25 79 ARG A C 1
ATOM 602 O O . ARG A 1 79 ? -1.201 15.340 0.945 1.00 98.25 79 ARG A O 1
ATOM 609 N N . PHE A 1 80 ? -0.231 14.039 -0.629 1.00 98.56 80 PHE A N 1
ATOM 610 C CA . PHE A 1 80 ? -1.312 13.070 -0.763 1.00 98.56 80 PHE A CA 1
ATOM 611 C C . PHE A 1 80 ? -1.575 12.379 0.577 1.00 98.56 80 PHE A C 1
ATOM 613 O O . PHE A 1 80 ? -2.673 12.504 1.108 1.00 98.56 80 PHE A O 1
ATOM 620 N N . THR A 1 81 ? -0.539 11.794 1.183 1.00 98.62 81 THR A N 1
ATOM 621 C CA . THR A 1 81 ? -0.632 11.087 2.468 1.00 98.62 81 THR A CA 1
ATOM 622 C C . THR A 1 81 ? -1.197 11.975 3.568 1.00 98.62 81 THR A C 1
ATOM 624 O O . THR A 1 81 ? -2.171 11.607 4.211 1.00 98.62 81 THR A O 1
ATOM 627 N N . ARG A 1 82 ? -0.664 13.191 3.743 1.00 98.44 82 ARG A N 1
ATOM 628 C CA . ARG A 1 82 ? -1.155 14.126 4.765 1.00 98.44 82 ARG A CA 1
ATOM 629 C C . ARG A 1 82 ? -2.631 14.472 4.571 1.00 98.44 82 ARG A C 1
ATOM 631 O O . ARG A 1 82 ? -3.375 14.550 5.543 1.00 98.44 82 ARG A O 1
ATOM 638 N N . ARG A 1 83 ? -3.056 14.709 3.325 1.00 98.38 83 ARG A N 1
ATOM 639 C CA . ARG A 1 83 ? -4.459 15.014 3.012 1.00 98.38 83 ARG A CA 1
ATOM 640 C C . ARG A 1 83 ? -5.358 13.821 3.333 1.00 98.38 83 ARG A C 1
ATOM 642 O O . ARG A 1 83 ? -6.406 14.021 3.936 1.00 98.38 83 ARG A O 1
ATOM 649 N N . THR A 1 84 ? -4.934 12.620 2.952 1.00 98.50 84 THR A N 1
ATOM 650 C CA . THR A 1 84 ? -5.663 11.374 3.197 1.00 98.50 84 THR A CA 1
ATOM 651 C C . THR A 1 84 ? -5.807 11.094 4.691 1.00 98.50 84 THR A C 1
ATOM 653 O O . THR A 1 84 ? -6.924 10.937 5.166 1.00 98.50 84 THR A O 1
ATOM 656 N N . LEU A 1 85 ? -4.710 11.128 5.455 1.00 97.62 85 LEU A N 1
ATOM 657 C CA . LEU A 1 85 ? -4.744 10.881 6.900 1.00 97.62 85 LEU A CA 1
ATOM 658 C C . LEU A 1 85 ? -5.616 11.897 7.638 1.00 97.62 85 LEU A C 1
ATOM 660 O O . LEU A 1 85 ? -6.445 11.510 8.457 1.00 97.62 85 LEU A O 1
ATOM 664 N N . ARG A 1 86 ? -5.536 13.180 7.260 1.00 97.06 86 ARG A N 1
ATOM 665 C CA . ARG A 1 86 ? -6.429 14.215 7.797 1.00 97.06 86 ARG A CA 1
ATOM 666 C C . ARG A 1 86 ? -7.902 13.924 7.497 1.00 97.06 86 ARG A C 1
ATOM 668 O O . ARG A 1 86 ? -8.736 14.118 8.372 1.00 97.06 86 ARG A O 1
ATOM 675 N N . ALA A 1 87 ? -8.227 13.486 6.281 1.00 97.44 87 ALA A N 1
ATOM 676 C CA . ALA A 1 87 ? -9.598 13.131 5.906 1.00 97.44 87 ALA A CA 1
ATOM 677 C C . ALA A 1 87 ? -10.114 11.893 6.660 1.00 97.44 87 ALA A C 1
ATOM 679 O O . ALA A 1 87 ? -11.315 11.763 6.869 1.00 97.44 87 ALA A O 1
ATOM 680 N N . TRP A 1 88 ? -9.212 11.007 7.083 1.00 96.31 88 TRP A N 1
ATOM 681 C CA . TRP A 1 88 ? -9.522 9.816 7.877 1.00 96.31 88 TRP A CA 1
ATOM 682 C C . TRP A 1 88 ? -9.460 10.048 9.392 1.00 96.31 88 TRP A C 1
ATOM 684 O O . TRP A 1 88 ? -9.693 9.114 10.150 1.00 96.31 88 TRP A O 1
ATOM 694 N N . GLY A 1 89 ? -9.148 11.269 9.841 1.00 95.06 89 GLY A N 1
ATOM 695 C CA . GLY A 1 89 ? -9.036 11.602 11.263 1.00 95.06 89 GLY A CA 1
ATOM 696 C C . GLY A 1 89 ? -7.781 11.058 11.954 1.00 95.06 89 GLY A C 1
ATOM 697 O O . GLY A 1 89 ? -7.714 11.088 13.176 1.00 95.06 89 GLY A O 1
ATOM 698 N N . VAL A 1 90 ? -6.784 10.584 11.203 1.00 94.94 90 VAL A N 1
ATOM 699 C CA . VAL A 1 90 ? -5.511 10.100 11.758 1.00 94.94 90 VAL A CA 1
ATOM 700 C C . VAL A 1 90 ? -4.569 11.286 11.933 1.00 94.94 90 VAL A C 1
ATOM 702 O O . VAL A 1 90 ? -4.132 11.878 10.944 1.00 94.94 90 VAL A O 1
ATOM 705 N N . THR A 1 91 ? -4.264 11.650 13.180 1.00 91.06 91 THR A N 1
ATOM 706 C CA . THR A 1 91 ? -3.404 12.801 13.496 1.00 91.06 91 THR A CA 1
ATOM 707 C C . THR A 1 91 ? -2.074 12.401 14.119 1.00 91.06 91 THR A C 1
ATOM 709 O O . THR A 1 91 ? -1.046 12.873 13.634 1.00 91.06 91 THR A O 1
ATOM 712 N N . GLU A 1 92 ? -2.066 11.522 15.121 1.00 92.19 92 GLU A N 1
ATOM 713 C CA . GLU A 1 92 ? -0.871 11.217 15.925 1.00 92.19 92 GLU A CA 1
ATOM 714 C C . GLU A 1 92 ? 0.245 10.547 15.109 1.00 92.19 92 GLU A C 1
ATOM 716 O O . GLU A 1 92 ? 1.408 10.936 15.187 1.00 92.19 92 GLU A O 1
ATOM 721 N N . GLU A 1 93 ? -0.104 9.608 14.231 1.00 94.88 93 GLU A N 1
ATOM 722 C CA . GLU A 1 93 ? 0.856 8.848 13.423 1.00 94.88 93 GLU A CA 1
ATOM 723 C C . GLU A 1 93 ? 1.242 9.553 12.120 1.00 94.88 93 GLU A C 1
ATOM 725 O O . GLU A 1 93 ? 2.000 9.000 11.318 1.00 94.88 93 GLU A O 1
ATOM 730 N N . THR A 1 94 ? 0.739 10.768 11.877 1.00 96.00 94 THR A N 1
ATOM 731 C CA . THR A 1 94 ? 0.945 11.468 10.601 1.00 96.00 94 THR A CA 1
ATOM 732 C C . THR A 1 94 ? 2.427 11.630 10.282 1.00 96.00 94 THR A C 1
ATOM 734 O O . THR A 1 94 ? 2.839 11.355 9.157 1.00 96.00 94 THR A O 1
ATOM 737 N N . ASP A 1 95 ? 3.249 12.042 11.246 1.00 95.75 95 ASP A N 1
ATOM 738 C CA . ASP A 1 95 ? 4.671 12.281 10.988 1.00 95.75 95 ASP A CA 1
ATOM 739 C C . ASP A 1 95 ? 5.438 10.982 10.718 1.00 95.75 95 ASP A C 1
ATOM 741 O O . ASP A 1 95 ? 6.231 10.926 9.774 1.00 95.75 95 ASP A O 1
ATOM 745 N N . ALA A 1 96 ? 5.134 9.913 11.462 1.00 95.75 96 ALA A N 1
ATOM 746 C CA . ALA A 1 96 ? 5.695 8.584 11.221 1.00 95.75 96 ALA A CA 1
ATOM 747 C C . ALA A 1 96 ? 5.305 8.058 9.830 1.00 95.75 96 ALA A C 1
ATOM 749 O O . ALA A 1 96 ? 6.164 7.620 9.063 1.00 95.75 96 ALA A O 1
ATOM 750 N N . ALA A 1 97 ? 4.028 8.183 9.456 1.00 97.38 97 ALA A N 1
ATOM 751 C CA . ALA A 1 97 ? 3.531 7.790 8.143 1.00 97.38 97 ALA A CA 1
ATOM 752 C C . ALA A 1 97 ? 4.191 8.585 7.008 1.00 97.38 97 ALA A C 1
ATOM 754 O O . ALA A 1 97 ? 4.580 8.014 5.991 1.00 97.38 97 ALA A O 1
ATOM 755 N N . LEU A 1 98 ? 4.363 9.900 7.171 1.00 97.69 98 LEU A N 1
ATOM 756 C CA . LEU A 1 98 ? 5.022 10.742 6.171 1.00 97.69 98 LEU A CA 1
ATOM 757 C C . LEU A 1 98 ? 6.499 10.397 5.990 1.00 97.69 98 LEU A C 1
ATOM 759 O O . LEU A 1 98 ? 7.012 10.507 4.872 1.00 97.69 98 LEU A O 1
ATOM 763 N N . LEU A 1 99 ? 7.177 9.998 7.062 1.00 95.69 99 LEU A N 1
ATOM 764 C CA . LEU A 1 99 ? 8.568 9.573 7.012 1.00 95.69 99 LEU A CA 1
ATOM 765 C C . LEU A 1 99 ? 8.697 8.238 6.272 1.00 95.69 99 LEU A C 1
ATOM 767 O O . LEU A 1 99 ? 9.420 8.163 5.283 1.00 95.69 99 LEU A O 1
ATOM 771 N N . VAL A 1 100 ? 7.890 7.244 6.649 1.00 96.12 100 VAL A N 1
ATOM 772 C CA . VAL A 1 100 ? 7.793 5.949 5.955 1.00 96.12 100 VAL A CA 1
ATOM 773 C C . VAL A 1 100 ? 7.492 6.124 4.467 1.00 96.12 100 VAL A C 1
ATOM 775 O O . VAL A 1 100 ? 8.176 5.546 3.626 1.00 96.12 100 VAL A O 1
ATOM 778 N N . VAL A 1 101 ? 6.499 6.948 4.118 1.00 97.38 101 VAL A N 1
ATOM 779 C CA . VAL A 1 101 ? 6.157 7.224 2.715 1.00 97.38 101 VAL A CA 1
ATOM 780 C C . VAL A 1 101 ? 7.340 7.833 1.973 1.00 97.38 101 VAL A C 1
ATOM 782 O O . VAL A 1 101 ? 7.586 7.471 0.825 1.00 97.38 101 VAL A O 1
ATOM 785 N N . SER A 1 102 ? 8.092 8.731 2.612 1.00 95.19 102 SER A N 1
ATOM 786 C CA . SER A 1 102 ? 9.269 9.341 1.989 1.00 95.19 102 SER A CA 1
ATOM 787 C C . SER A 1 102 ? 10.333 8.295 1.670 1.00 95.19 102 SER A C 1
ATOM 789 O O . SER A 1 102 ? 10.831 8.273 0.547 1.00 95.19 102 SER A O 1
ATOM 791 N N . GLU A 1 103 ? 10.624 7.394 2.608 1.00 93.75 103 GLU A N 1
ATOM 792 C CA . GLU A 1 103 ? 11.601 6.319 2.413 1.00 93.75 103 GLU A CA 1
ATOM 793 C C . GLU A 1 103 ? 11.154 5.324 1.335 1.00 93.75 103 GLU A C 1
ATOM 795 O O . GLU A 1 103 ? 11.900 5.038 0.396 1.00 93.75 103 GLU A O 1
ATOM 800 N N . LEU A 1 104 ? 9.917 4.824 1.417 1.00 94.25 104 LEU A N 1
ATOM 801 C CA . LEU A 1 104 ? 9.417 3.813 0.483 1.00 94.25 104 LEU A CA 1
ATOM 802 C C . LEU A 1 104 ? 9.294 4.352 -0.948 1.00 94.25 104 LEU A C 1
ATOM 804 O O . LEU A 1 104 ? 9.703 3.679 -1.894 1.00 94.25 104 LEU A O 1
ATOM 808 N N . VAL A 1 105 ? 8.785 5.576 -1.119 1.00 94.44 105 VAL A N 1
ATOM 809 C CA . VAL A 1 105 ? 8.667 6.204 -2.444 1.00 94.44 105 VAL A CA 1
ATOM 810 C C . VAL A 1 105 ? 10.042 6.550 -3.010 1.00 94.44 105 VAL A C 1
ATOM 812 O O . VAL A 1 105 ? 10.270 6.336 -4.198 1.00 94.44 105 VAL A O 1
ATOM 815 N N . THR A 1 106 ? 10.983 7.022 -2.186 1.00 91.31 106 THR A N 1
ATOM 816 C CA . THR A 1 106 ? 12.361 7.279 -2.641 1.00 91.31 106 THR A CA 1
ATOM 817 C C . THR A 1 106 ? 13.024 5.993 -3.128 1.00 91.31 106 THR A C 1
ATOM 819 O O . THR A 1 106 ? 13.560 5.969 -4.234 1.00 91.31 106 THR A O 1
ATOM 822 N N . ASN A 1 107 ? 12.916 4.902 -2.363 1.00 89.50 107 ASN A N 1
ATOM 823 C CA . ASN A 1 107 ? 13.451 3.597 -2.756 1.00 89.50 107 ASN A CA 1
ATOM 824 C C . ASN A 1 107 ? 12.851 3.104 -4.080 1.00 89.50 107 ASN A C 1
ATOM 826 O O . ASN A 1 107 ? 13.583 2.662 -4.965 1.00 89.50 107 ASN A O 1
ATOM 830 N N . ALA A 1 108 ? 11.533 3.215 -4.244 1.00 91.06 108 ALA A N 1
ATOM 831 C CA . ALA A 1 108 ? 10.860 2.838 -5.482 1.00 91.06 108 ALA A CA 1
ATOM 832 C C . ALA A 1 108 ? 11.376 3.651 -6.685 1.00 91.06 108 ALA A C 1
ATOM 834 O O . ALA A 1 108 ? 11.779 3.077 -7.696 1.00 91.06 108 ALA A O 1
ATOM 835 N N . LEU A 1 109 ? 11.447 4.981 -6.552 1.00 90.69 109 LEU A N 1
ATOM 836 C CA . LEU A 1 109 ? 11.900 5.899 -7.607 1.00 90.69 109 LEU A CA 1
ATOM 837 C C . LEU A 1 109 ? 13.373 5.719 -7.991 1.00 90.69 109 LEU A C 1
ATOM 839 O O . LEU A 1 109 ? 13.739 5.976 -9.135 1.00 90.69 109 LEU A O 1
ATOM 843 N N . VAL A 1 110 ? 14.227 5.299 -7.055 1.00 88.19 110 VAL A N 1
ATOM 844 C CA . VAL A 1 110 ? 15.645 5.013 -7.329 1.00 88.19 110 VAL A CA 1
ATOM 845 C C . VAL A 1 110 ? 15.795 3.781 -8.225 1.00 88.19 110 VAL A C 1
ATOM 847 O O . VAL A 1 110 ? 16.701 3.737 -9.057 1.00 88.19 110 VAL A O 1
ATOM 850 N N . HIS A 1 111 ? 14.920 2.784 -8.074 1.00 85.00 111 HIS A N 1
ATOM 851 C CA . HIS A 1 111 ? 15.077 1.472 -8.706 1.00 85.00 111 HIS A CA 1
ATOM 852 C C . HIS A 1 111 ? 14.168 1.216 -9.906 1.00 85.00 111 HIS A C 1
ATOM 854 O O . HIS A 1 111 ? 14.416 0.253 -10.636 1.00 85.00 111 HIS A O 1
ATOM 860 N N . THR A 1 112 ? 13.131 2.029 -10.103 1.00 86.12 112 THR A N 1
ATOM 861 C CA . THR A 1 112 ? 12.210 1.907 -11.233 1.00 86.12 112 THR A CA 1
ATOM 862 C C . THR A 1 112 ? 12.433 2.998 -12.278 1.00 86.12 112 THR A C 1
ATOM 864 O O . THR A 1 112 ? 12.787 4.138 -11.966 1.00 86.12 112 THR A O 1
ATOM 867 N N . GLU A 1 113 ? 12.180 2.647 -13.534 1.00 85.44 113 GLU A N 1
ATOM 868 C CA . GLU A 1 113 ? 12.016 3.599 -14.642 1.00 85.44 113 GLU A CA 1
ATOM 869 C C . GLU A 1 113 ? 10.530 3.836 -14.967 1.00 85.44 113 GLU A C 1
ATOM 871 O O . GLU A 1 113 ? 10.193 4.693 -15.781 1.00 85.44 113 GLU A O 1
ATOM 876 N N . GLY A 1 114 ? 9.633 3.088 -14.316 1.00 88.06 114 GLY A N 1
ATOM 877 C CA . GLY A 1 114 ? 8.195 3.139 -14.541 1.00 88.06 114 GLY A CA 1
ATOM 878 C C . GLY A 1 114 ? 7.436 3.996 -13.530 1.00 88.06 114 GLY A C 1
ATOM 879 O O . GLY A 1 114 ? 7.971 4.889 -12.868 1.00 88.06 114 GLY A O 1
ATOM 880 N N . GLN A 1 115 ? 6.142 3.705 -13.419 1.00 92.31 115 GLN A N 1
ATOM 881 C CA . GLN A 1 115 ? 5.271 4.323 -12.429 1.00 92.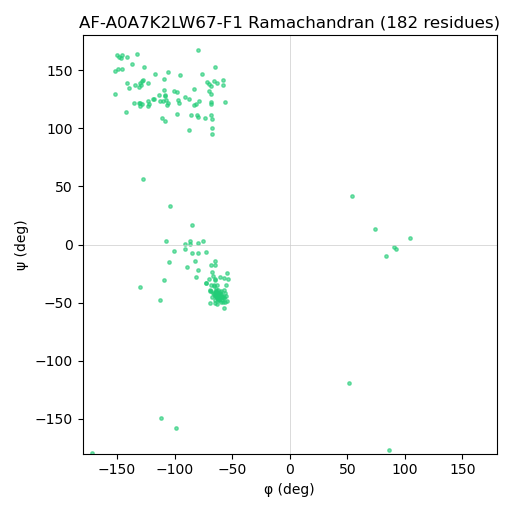31 115 GLN A CA 1
ATOM 882 C C . GLN A 1 115 ? 5.504 3.743 -11.032 1.00 92.31 115 GLN A C 1
ATOM 884 O O . GLN A 1 115 ? 5.754 2.549 -10.864 1.00 92.31 115 GLN A O 1
ATOM 889 N N . VAL A 1 116 ? 5.339 4.602 -10.031 1.00 95.00 116 VAL A N 1
ATOM 890 C CA . VAL A 1 116 ? 5.252 4.238 -8.619 1.00 95.00 116 VAL A CA 1
ATOM 891 C C . VAL A 1 116 ? 3.812 4.435 -8.165 1.00 95.00 116 VAL A C 1
ATOM 893 O O . VAL A 1 116 ? 3.240 5.509 -8.367 1.00 95.00 116 VAL A O 1
ATOM 896 N N . ARG A 1 117 ? 3.230 3.413 -7.535 1.00 97.06 117 ARG A N 1
ATOM 897 C CA . ARG A 1 117 ? 1.906 3.470 -6.904 1.00 97.06 117 ARG A CA 1
ATOM 898 C C . ARG A 1 117 ? 2.059 3.458 -5.390 1.00 97.06 117 ARG A C 1
ATOM 900 O O . ARG A 1 117 ? 2.702 2.566 -4.857 1.00 97.06 117 ARG A O 1
ATOM 907 N N . LEU A 1 118 ? 1.445 4.421 -4.716 1.00 98.38 118 LEU A N 1
ATOM 908 C CA . LEU A 1 118 ? 1.284 4.482 -3.269 1.00 98.38 118 LEU A CA 1
ATOM 909 C C . LEU A 1 118 ? -0.167 4.149 -2.920 1.00 98.38 118 LEU A C 1
ATOM 911 O O . LEU A 1 118 ? -1.076 4.859 -3.346 1.00 98.38 118 LEU A O 1
ATOM 915 N N . ASP A 1 119 ? -0.361 3.121 -2.106 1.00 98.38 119 ASP A N 1
ATOM 916 C CA . ASP A 1 119 ? -1.649 2.714 -1.563 1.00 98.38 119 ASP A CA 1
ATOM 917 C C . ASP A 1 119 ? -1.653 2.927 -0.046 1.00 98.38 119 ASP A C 1
ATOM 919 O O . ASP A 1 119 ? -0.759 2.473 0.674 1.00 98.38 119 ASP A O 1
ATOM 923 N N . LEU A 1 120 ? -2.680 3.618 0.442 1.00 98.62 120 LEU A N 1
ATOM 924 C CA . LEU A 1 120 ? -2.972 3.765 1.862 1.00 98.62 120 LEU A CA 1
ATOM 925 C C . LEU A 1 120 ? -4.230 2.964 2.168 1.00 98.62 120 LEU A C 1
ATOM 927 O O . LEU A 1 120 ? -5.223 3.052 1.445 1.00 98.62 120 LEU A O 1
ATOM 931 N N . THR A 1 121 ? -4.202 2.168 3.230 1.00 97.94 121 THR A N 1
ATOM 932 C CA . THR A 1 121 ? -5.374 1.427 3.701 1.00 97.94 121 THR A CA 1
ATOM 933 C C . THR A 1 121 ? -5.476 1.546 5.210 1.00 97.94 121 THR A C 1
ATOM 935 O O . THR A 1 121 ? -4.559 1.146 5.920 1.00 97.94 121 THR A O 1
ATOM 938 N N . LEU A 1 122 ? -6.596 2.066 5.699 1.00 96.25 122 LEU A N 1
ATOM 939 C CA . LEU A 1 122 ? -6.914 2.113 7.119 1.00 96.25 122 LEU A CA 1
ATOM 940 C C . LEU A 1 122 ? -7.999 1.085 7.431 1.00 96.25 122 LEU A C 1
ATOM 942 O O . LEU A 1 122 ? -9.101 1.151 6.882 1.00 96.25 122 LEU A O 1
ATOM 946 N N . VAL A 1 123 ? -7.679 0.136 8.311 1.00 92.44 123 VAL A N 1
ATOM 947 C CA . VAL A 1 123 ? -8.633 -0.855 8.826 1.00 92.44 123 VAL A CA 1
ATOM 948 C C . VAL A 1 123 ? -8.529 -0.883 10.341 1.00 92.44 123 VAL A C 1
ATOM 950 O O . VAL A 1 123 ? -7.469 -1.193 10.888 1.00 92.44 123 VAL A O 1
ATOM 953 N N . SER A 1 124 ? -9.628 -0.562 11.023 1.00 87.69 124 SER A N 1
ATOM 954 C CA . SER A 1 124 ? -9.652 -0.411 12.483 1.00 87.69 124 SER A CA 1
ATOM 955 C C . SER A 1 124 ? -8.529 0.535 12.952 1.00 87.69 124 SER A C 1
ATOM 957 O O . SER A 1 124 ? -8.485 1.679 12.512 1.00 87.69 124 SER A O 1
ATOM 959 N N . HIS A 1 125 ? -7.588 0.064 13.778 1.00 88.75 125 HIS A N 1
ATOM 960 C CA . HIS A 1 125 ? -6.457 0.845 14.302 1.00 88.75 125 HIS A CA 1
ATOM 961 C C . HIS A 1 125 ? -5.129 0.509 13.607 1.00 88.75 125 HIS A C 1
ATOM 963 O O . HIS A 1 125 ? -4.073 0.484 14.238 1.00 88.75 125 HIS A O 1
ATOM 969 N N . ARG A 1 126 ? -5.167 0.163 12.315 1.00 94.38 126 ARG A N 1
ATOM 970 C CA . ARG A 1 126 ? -3.965 -0.160 11.536 1.00 94.38 126 ARG A CA 1
ATOM 971 C C . ARG A 1 126 ? -3.955 0.593 10.219 1.00 94.38 126 ARG A C 1
ATOM 973 O O . ARG A 1 126 ? -4.849 0.416 9.389 1.00 94.38 126 ARG A O 1
ATOM 980 N N . LEU A 1 127 ? -2.908 1.385 10.020 1.00 97.56 127 LEU A N 1
ATOM 981 C CA . LEU A 1 127 ? -2.614 2.044 8.757 1.00 97.56 127 LEU A CA 1
ATOM 982 C C . LEU A 1 127 ? -1.579 1.221 7.992 1.00 97.56 127 LEU A C 1
ATOM 984 O O . LEU A 1 127 ? -0.413 1.152 8.378 1.00 97.56 127 LEU A O 1
ATOM 988 N N . ARG A 1 128 ? -1.995 0.628 6.877 1.00 97.88 128 ARG A N 1
ATOM 989 C CA . ARG A 1 128 ? -1.100 -0.015 5.919 1.00 97.88 128 ARG A CA 1
ATOM 990 C C . ARG A 1 128 ? -0.672 0.990 4.857 1.00 97.88 128 ARG A C 1
ATOM 992 O O . ARG A 1 128 ? -1.516 1.616 4.214 1.00 97.88 128 ARG A O 1
ATOM 999 N N . ILE A 1 129 ? 0.636 1.106 4.668 1.00 98.50 129 ILE A N 1
ATOM 1000 C CA . ILE A 1 129 ? 1.273 1.906 3.621 1.00 98.50 129 ILE A CA 1
ATOM 1001 C C . ILE A 1 129 ? 1.951 0.923 2.678 1.00 98.50 129 ILE A C 1
ATOM 1003 O O . ILE A 1 129 ? 2.775 0.125 3.120 1.00 98.50 129 ILE A O 1
ATOM 1007 N N . ALA A 1 130 ? 1.611 0.962 1.395 1.00 97.94 130 ALA A N 1
ATOM 1008 C CA . ALA A 1 130 ? 2.220 0.098 0.395 1.00 97.94 130 ALA A CA 1
ATOM 1009 C C . ALA A 1 130 ? 2.679 0.905 -0.817 1.00 97.94 130 ALA A C 1
ATOM 1011 O O . ALA A 1 130 ? 1.955 1.764 -1.311 1.00 97.94 130 ALA A O 1
ATOM 1012 N N . VAL A 1 131 ? 3.887 0.626 -1.296 1.00 97.12 131 VAL A N 1
ATOM 1013 C CA . VAL A 1 131 ? 4.468 1.255 -2.480 1.00 97.12 131 VAL A CA 1
ATOM 1014 C C . VAL A 1 131 ? 4.840 0.172 -3.477 1.00 97.12 131 VAL A C 1
ATOM 1016 O O . VAL A 1 131 ? 5.648 -0.701 -3.163 1.00 97.12 131 VAL A O 1
ATOM 1019 N N . ALA A 1 132 ? 4.241 0.222 -4.664 1.00 95.81 132 ALA A N 1
ATOM 1020 C CA . ALA A 1 132 ? 4.522 -0.686 -5.766 1.00 95.81 132 ALA A CA 1
ATOM 1021 C C . ALA A 1 132 ? 5.275 0.018 -6.897 1.00 95.81 132 ALA A C 1
ATOM 1023 O O . ALA A 1 132 ? 4.991 1.173 -7.218 1.00 95.81 132 ALA A O 1
ATOM 1024 N N . ASP A 1 133 ? 6.211 -0.696 -7.512 1.00 94.12 133 ASP A N 1
ATOM 1025 C CA . ASP A 1 133 ? 6.999 -0.226 -8.647 1.00 94.12 133 ASP A CA 1
ATOM 1026 C C . ASP A 1 133 ? 7.342 -1.377 -9.602 1.00 94.12 133 ASP A C 1
ATOM 1028 O O . ASP A 1 133 ? 7.283 -2.547 -9.226 1.00 94.12 133 ASP A O 1
ATOM 1032 N N . GLY A 1 134 ? 7.704 -1.046 -10.845 1.00 90.38 134 GLY A N 1
ATOM 1033 C CA . GLY A 1 134 ? 7.987 -2.034 -11.896 1.00 90.38 134 GLY A CA 1
ATOM 1034 C C . GLY A 1 134 ? 9.328 -2.771 -11.776 1.00 90.38 134 GLY A C 1
ATOM 1035 O O . GLY A 1 134 ? 9.671 -3.534 -12.671 1.00 90.38 134 GLY A O 1
ATOM 1036 N N . SER A 1 135 ? 10.121 -2.535 -10.726 1.00 87.56 135 SER A N 1
ATOM 1037 C CA . SER A 1 135 ? 11.430 -3.165 -10.542 1.00 87.56 135 SER A CA 1
ATOM 1038 C C . SER A 1 135 ? 11.322 -4.391 -9.630 1.00 87.56 135 SER A C 1
ATOM 1040 O O . SER A 1 135 ? 10.958 -4.244 -8.458 1.00 87.56 135 SER A O 1
ATOM 1042 N N . PRO A 1 136 ? 11.718 -5.594 -10.084 1.00 83.81 136 PRO A N 1
ATOM 1043 C CA . PRO A 1 136 ? 11.657 -6.811 -9.270 1.00 83.81 136 PRO A CA 1
ATOM 1044 C C . PRO A 1 136 ? 12.718 -6.845 -8.157 1.00 83.81 136 PRO A C 1
ATOM 1046 O O . PRO A 1 136 ? 12.722 -7.752 -7.329 1.00 83.81 136 PRO A O 1
ATOM 1049 N N . ARG A 1 137 ? 13.642 -5.874 -8.118 1.00 81.25 137 ARG A N 1
ATOM 1050 C CA . ARG A 1 137 ? 14.730 -5.826 -7.132 1.00 81.25 137 ARG A CA 1
ATOM 1051 C C . ARG A 1 137 ? 14.191 -5.565 -5.730 1.00 81.25 137 ARG A C 1
ATOM 1053 O O . ARG A 1 137 ? 13.802 -4.439 -5.431 1.00 81.25 137 ARG A O 1
ATOM 1060 N N . THR A 1 138 ? 14.209 -6.573 -4.865 1.00 74.75 138 THR A N 1
ATOM 1061 C CA . THR A 1 138 ? 13.854 -6.439 -3.445 1.00 74.75 138 THR A CA 1
ATOM 1062 C C . THR A 1 138 ? 14.751 -5.406 -2.750 1.00 74.75 138 THR A C 1
ATOM 1064 O O . THR A 1 138 ? 15.952 -5.367 -3.035 1.00 74.75 138 THR A O 1
ATOM 1067 N N . PRO A 1 139 ? 14.216 -4.578 -1.830 1.00 69.62 139 PRO A N 1
ATOM 1068 C CA . PRO A 1 139 ? 15.048 -3.708 -1.009 1.00 69.62 139 PRO A CA 1
ATOM 1069 C C . PRO A 1 139 ? 16.089 -4.536 -0.251 1.00 69.62 139 PRO A C 1
ATOM 1071 O O . PRO A 1 139 ? 15.740 -5.446 0.501 1.00 69.62 139 PRO A O 1
ATOM 1074 N N . VAL A 1 140 ? 17.371 -4.231 -0.446 1.00 65.88 140 VAL A N 1
ATOM 1075 C CA . VAL A 1 140 ? 18.451 -4.883 0.301 1.00 65.88 140 VAL A CA 1
ATOM 1076 C C . VAL A 1 140 ? 18.587 -4.178 1.643 1.00 65.88 140 VAL A C 1
ATOM 1078 O O . VAL A 1 140 ? 18.867 -2.981 1.680 1.00 65.88 140 VAL A O 1
ATOM 1081 N N . LYS A 1 141 ? 18.408 -4.917 2.741 1.00 66.44 141 LYS A N 1
ATOM 1082 C CA . LYS A 1 141 ? 18.789 -4.474 4.086 1.00 66.44 141 LYS A CA 1
ATOM 1083 C C . LYS A 1 141 ? 20.301 -4.685 4.237 1.00 66.44 141 LYS A C 1
ATOM 1085 O O . LYS A 1 141 ? 20.728 -5.839 4.277 1.00 66.44 141 LYS A O 1
ATOM 1090 N N . PRO A 1 142 ? 21.132 -3.628 4.282 1.00 61.69 142 PRO A N 1
ATOM 1091 C CA . PRO A 1 142 ? 22.568 -3.802 4.472 1.00 61.69 142 PRO A CA 1
ATOM 1092 C C . PRO A 1 142 ? 22.823 -4.443 5.842 1.00 61.69 142 PRO A C 1
ATOM 1094 O O . PRO A 1 142 ? 22.169 -4.031 6.794 1.00 61.69 142 PRO A O 1
ATOM 1097 N N . PRO A 1 143 ? 23.753 -5.399 5.991 1.00 58.03 143 PRO A N 1
ATOM 1098 C CA . PRO A 1 143 ? 23.995 -6.099 7.259 1.00 58.03 143 PRO A CA 1
ATOM 1099 C C . PRO A 1 143 ? 24.534 -5.191 8.378 1.00 58.03 143 PRO A C 1
ATOM 1101 O O . PRO A 1 143 ? 24.447 -5.541 9.552 1.00 58.03 143 PRO A O 1
ATOM 1104 N N . SER A 1 144 ? 25.065 -4.016 8.036 1.00 59.69 144 SER A N 1
ATOM 1105 C CA . SER A 1 144 ? 25.468 -2.982 8.986 1.00 59.69 144 SER A CA 1
ATOM 1106 C C . SER A 1 144 ? 25.300 -1.588 8.379 1.00 59.69 144 SER A C 1
ATOM 1108 O O . SER A 1 144 ? 25.389 -1.397 7.164 1.00 59.69 144 SER A O 1
ATOM 1110 N N . ILE A 1 145 ? 25.041 -0.594 9.233 1.00 59.34 145 ILE A N 1
ATOM 1111 C CA . ILE A 1 145 ? 25.020 0.815 8.836 1.00 59.34 145 ILE A CA 1
ATOM 1112 C C . ILE A 1 145 ? 26.452 1.334 8.963 1.00 59.34 145 ILE A C 1
ATOM 1114 O O . ILE A 1 145 ? 26.906 1.668 10.056 1.00 59.34 145 ILE A O 1
ATOM 1118 N N . GLY A 1 146 ? 27.175 1.392 7.845 1.00 55.91 146 GLY A N 1
ATOM 1119 C CA . GLY A 1 146 ? 28.413 2.164 7.779 1.00 55.91 146 GLY A CA 1
ATOM 1120 C C . GLY A 1 146 ? 28.126 3.625 8.137 1.00 55.91 146 GLY A C 1
ATOM 1121 O O . GLY A 1 146 ? 27.121 4.198 7.709 1.00 55.91 146 GLY A O 1
ATOM 1122 N N . TRP A 1 147 ? 28.992 4.239 8.935 1.00 50.06 147 TRP A N 1
ATOM 1123 C CA . TRP A 1 147 ? 28.850 5.628 9.389 1.00 50.06 147 TRP A CA 1
ATOM 1124 C C . TRP A 1 147 ? 28.841 6.611 8.203 1.00 50.06 147 TRP A C 1
ATOM 1126 O O . TRP A 1 147 ? 28.150 7.626 8.258 1.00 50.06 147 TRP A O 1
ATOM 1136 N N . GLU A 1 148 ? 29.493 6.235 7.099 1.00 47.03 148 GLU A N 1
ATOM 1137 C CA . GLU A 1 148 ? 29.565 6.966 5.825 1.00 47.03 148 GLU A CA 1
ATOM 1138 C C . GLU A 1 148 ? 28.456 6.597 4.818 1.00 47.03 148 GLU A C 1
ATOM 1140 O O . GLU A 1 148 ? 28.363 7.194 3.746 1.00 47.03 148 GLU A O 1
ATOM 1145 N N . ALA A 1 149 ? 27.589 5.626 5.131 1.00 46.78 149 ALA A N 1
ATOM 1146 C CA . ALA A 1 149 ? 26.525 5.215 4.221 1.00 46.78 149 ALA A CA 1
ATOM 1147 C C . ALA A 1 149 ? 25.408 6.275 4.177 1.00 46.78 149 ALA A C 1
ATOM 1149 O O . ALA A 1 149 ? 24.632 6.429 5.124 1.00 46.78 149 ALA A O 1
ATOM 1150 N N . THR A 1 150 ? 25.313 6.983 3.050 1.00 44.81 150 THR A N 1
ATOM 1151 C CA . THR A 1 150 ? 24.256 7.962 2.729 1.00 44.81 150 THR A CA 1
ATOM 1152 C C . THR A 1 150 ? 22.948 7.318 2.250 1.00 44.81 150 THR A C 1
ATOM 1154 O O . THR A 1 150 ? 21.940 8.007 2.122 1.00 44.81 150 THR A O 1
ATOM 1157 N N . GLY A 1 151 ? 22.934 5.998 2.031 1.00 55.66 151 GLY A N 1
ATOM 1158 C CA . GLY A 1 151 ? 21.760 5.203 1.655 1.00 55.66 151 GLY A CA 1
ATOM 1159 C C . GLY A 1 151 ? 21.629 3.923 2.489 1.00 55.66 151 GLY A C 1
ATOM 1160 O O . GLY A 1 151 ? 22.565 3.511 3.169 1.00 55.66 151 GLY A O 1
ATOM 1161 N N . GLY A 1 152 ? 20.450 3.290 2.466 1.00 61.34 152 GLY A N 1
ATOM 1162 C CA . GLY A 1 152 ? 20.205 1.995 3.126 1.00 61.34 152 GLY A CA 1
ATOM 1163 C C . GLY A 1 152 ? 19.672 2.055 4.564 1.00 61.34 152 GLY A C 1
ATOM 1164 O O . GLY A 1 152 ? 19.329 1.017 5.122 1.00 61.34 152 GLY A O 1
ATOM 1165 N N . ARG A 1 153 ? 19.528 3.252 5.156 1.00 72.38 153 ARG A N 1
ATOM 1166 C CA . ARG A 1 153 ? 18.867 3.445 6.468 1.00 72.38 153 ARG A CA 1
ATOM 1167 C C . ARG A 1 153 ? 17.340 3.450 6.381 1.00 72.38 153 ARG A C 1
ATOM 1169 O O . ARG A 1 153 ? 16.681 3.162 7.373 1.00 72.38 153 ARG A O 1
ATOM 1176 N N . GLY A 1 154 ? 16.782 3.732 5.202 1.00 79.62 154 GLY A N 1
ATOM 1177 C CA . GLY A 1 154 ? 15.337 3.868 5.017 1.00 79.62 154 GLY A CA 1
ATOM 1178 C C . GLY A 1 154 ? 14.554 2.628 5.433 1.00 79.62 154 GLY A C 1
ATOM 1179 O O . GLY A 1 154 ? 13.524 2.742 6.085 1.00 79.62 154 GLY A O 1
ATOM 1180 N N . ILE A 1 155 ? 15.080 1.430 5.154 1.00 83.75 155 ILE A N 1
ATOM 1181 C CA . ILE A 1 155 ? 14.394 0.195 5.549 1.00 83.75 155 ILE A CA 1
ATOM 1182 C C . ILE A 1 155 ? 14.471 -0.070 7.056 1.00 83.75 155 ILE A C 1
ATOM 1184 O O . ILE A 1 155 ? 13.504 -0.556 7.628 1.00 83.75 155 ILE A O 1
ATOM 1188 N N . TYR A 1 156 ? 15.573 0.314 7.711 1.00 85.56 156 TYR A N 1
ATOM 1189 C CA . TYR A 1 156 ? 15.691 0.260 9.171 1.00 85.56 156 TYR A CA 1
ATOM 1190 C C . TYR A 1 156 ? 14.692 1.198 9.845 1.00 85.56 156 TYR A C 1
ATOM 1192 O O . TYR A 1 156 ? 14.113 0.858 10.871 1.00 85.56 156 TYR A O 1
ATOM 1200 N N . LEU A 1 157 ? 14.470 2.372 9.252 1.00 88.44 157 LEU A N 1
ATOM 1201 C CA . LEU A 1 157 ? 13.484 3.327 9.736 1.00 88.44 157 LEU A CA 1
ATOM 1202 C C . LEU A 1 157 ? 12.058 2.795 9.574 1.00 88.44 157 LEU A C 1
ATOM 1204 O O . LEU A 1 157 ? 11.264 2.884 10.507 1.00 88.44 157 LEU A O 1
ATOM 1208 N N . VAL A 1 158 ? 11.741 2.225 8.409 1.00 91.75 158 VAL A N 1
ATOM 1209 C CA . VAL A 1 158 ? 10.440 1.588 8.164 1.00 91.75 158 VAL A CA 1
ATOM 1210 C C . VAL A 1 158 ? 10.209 0.458 9.162 1.00 91.75 158 VAL A C 1
ATOM 1212 O O . VAL A 1 158 ? 9.166 0.429 9.805 1.00 91.75 158 VAL A O 1
ATOM 1215 N N . GLU A 1 159 ? 11.200 -0.415 9.348 1.00 91.19 159 GLU A N 1
ATOM 1216 C CA . GLU A 1 159 ? 11.147 -1.515 10.310 1.00 91.19 159 GLU A CA 1
ATOM 1217 C C . GLU A 1 159 ? 10.898 -1.009 11.735 1.00 91.19 159 GLU A C 1
ATOM 1219 O O . GLU A 1 159 ? 9.964 -1.476 12.378 1.00 91.19 159 GLU A O 1
ATOM 1224 N N . ALA A 1 160 ? 11.660 -0.013 12.196 1.00 91.50 160 ALA A N 1
ATOM 1225 C CA . ALA A 1 160 ? 11.557 0.522 13.553 1.00 91.50 160 ALA A CA 1
ATOM 1226 C C . ALA A 1 160 ? 10.213 1.208 13.857 1.00 91.50 160 ALA A C 1
ATOM 1228 O O . ALA A 1 160 ? 9.784 1.224 15.009 1.00 91.50 160 ALA A O 1
ATOM 1229 N N . LEU A 1 161 ? 9.558 1.796 12.850 1.00 92.88 161 LEU A N 1
ATOM 1230 C CA . LEU A 1 161 ? 8.263 2.468 13.016 1.00 92.88 161 LEU A CA 1
ATOM 1231 C C . LEU A 1 161 ? 7.066 1.530 12.819 1.00 92.88 161 LEU A C 1
ATOM 1233 O O . LEU A 1 161 ? 5.957 1.860 13.236 1.00 92.88 161 LEU A O 1
ATOM 1237 N N . SER A 1 162 ? 7.269 0.387 12.167 1.00 94.88 162 SER A N 1
ATOM 1238 C CA . SER A 1 162 ? 6.197 -0.532 11.791 1.00 94.88 162 SER A CA 1
ATOM 1239 C C . SER A 1 162 ? 5.994 -1.662 12.796 1.00 94.88 162 SER A C 1
ATOM 1241 O O . SER A 1 162 ? 6.945 -2.193 13.360 1.00 94.88 162 SER A O 1
ATOM 1243 N N . ALA A 1 163 ? 4.743 -2.088 12.971 1.00 95.12 163 ALA A N 1
ATOM 1244 C CA . ALA A 1 163 ? 4.436 -3.349 13.644 1.00 95.12 163 ALA A CA 1
ATOM 1245 C C . ALA A 1 163 ? 4.793 -4.558 12.763 1.00 95.12 163 ALA A C 1
ATOM 1247 O O . ALA A 1 163 ? 5.172 -5.612 13.267 1.00 95.12 163 ALA A O 1
ATOM 1248 N N . ALA A 1 164 ? 4.657 -4.400 11.446 1.00 95.12 164 ALA A N 1
ATOM 1249 C CA . ALA A 1 164 ? 5.051 -5.384 10.451 1.00 95.12 164 ALA A CA 1
ATOM 1250 C C . ALA A 1 164 ? 5.416 -4.684 9.140 1.00 95.12 164 ALA A C 1
ATOM 1252 O O . ALA A 1 164 ? 4.825 -3.661 8.789 1.00 95.12 164 ALA A O 1
ATOM 1253 N N . TRP A 1 165 ? 6.343 -5.263 8.385 1.00 95.31 165 TRP A N 1
ATOM 1254 C CA . TRP A 1 165 ? 6.670 -4.823 7.034 1.00 95.31 165 TRP A CA 1
ATOM 1255 C C . TRP A 1 165 ? 7.102 -6.007 6.173 1.00 95.31 165 TRP A C 1
ATOM 1257 O O . TRP A 1 165 ? 7.452 -7.071 6.684 1.00 95.31 165 TRP A O 1
ATOM 1267 N N . GLY A 1 166 ? 7.063 -5.837 4.855 1.00 93.31 166 GLY A N 1
ATOM 1268 C CA . GLY A 1 166 ? 7.463 -6.888 3.931 1.00 93.31 166 GLY A CA 1
ATOM 1269 C C . GLY A 1 166 ? 7.532 -6.435 2.480 1.00 93.31 166 GLY A C 1
ATOM 1270 O O . GLY A 1 166 ? 7.286 -5.278 2.144 1.00 93.31 166 GLY A O 1
ATOM 1271 N N . THR A 1 167 ? 7.887 -7.375 1.605 1.00 93.44 167 THR A N 1
ATOM 1272 C CA . THR A 1 167 ? 7.903 -7.186 0.150 1.00 93.44 167 THR A CA 1
ATOM 1273 C C . THR A 1 167 ? 7.162 -8.336 -0.522 1.00 93.44 167 THR A C 1
ATOM 1275 O O . THR A 1 167 ? 7.304 -9.484 -0.109 1.00 93.44 167 THR A O 1
ATOM 1278 N N . LEU A 1 168 ? 6.371 -8.032 -1.548 1.00 92.06 168 LEU A N 1
ATOM 1279 C CA . LEU A 1 168 ? 5.616 -8.999 -2.346 1.00 92.06 168 LEU A CA 1
ATOM 1280 C C . LEU A 1 168 ? 5.894 -8.750 -3.838 1.00 92.06 168 LEU A C 1
ATOM 1282 O O . LEU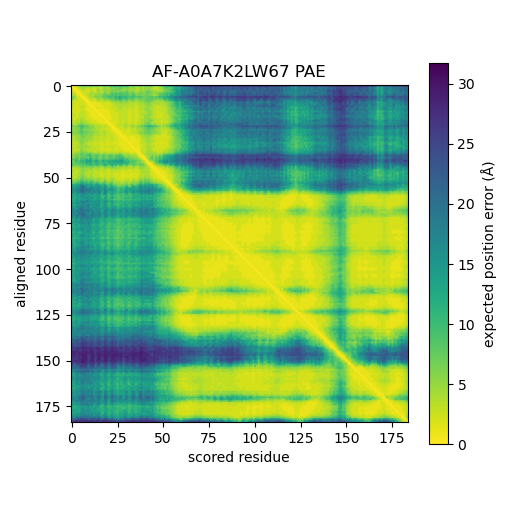 A 1 168 ? 5.918 -7.587 -4.246 1.00 92.06 168 LEU A O 1
ATOM 1286 N N . PRO A 1 169 ? 6.102 -9.783 -4.670 1.00 90.62 169 PRO A N 1
ATOM 1287 C CA . PRO A 1 169 ? 6.178 -9.607 -6.118 1.00 90.62 169 PRO A CA 1
ATOM 1288 C C . PRO A 1 169 ? 4.799 -9.223 -6.680 1.00 90.62 169 PRO A C 1
ATOM 1290 O O . PRO A 1 169 ? 3.787 -9.805 -6.292 1.00 90.62 169 PRO A O 1
ATOM 1293 N N . VAL A 1 170 ? 4.746 -8.247 -7.593 1.00 87.31 170 VAL A N 1
ATOM 1294 C CA . VAL A 1 170 ? 3.492 -7.788 -8.221 1.00 87.31 170 VAL A CA 1
ATOM 1295 C C . VAL A 1 170 ? 3.739 -7.465 -9.693 1.00 87.31 170 VAL A C 1
ATOM 1297 O O . VAL A 1 170 ? 4.455 -6.518 -9.999 1.00 87.31 170 VAL A O 1
ATOM 1300 N N . GLY A 1 171 ? 3.135 -8.232 -10.609 1.00 78.88 171 GLY A N 1
ATOM 1301 C CA . GLY A 1 171 ? 3.088 -7.906 -12.045 1.00 78.88 171 GLY A CA 1
ATOM 1302 C C . GLY A 1 171 ? 4.449 -7.636 -12.703 1.00 78.88 171 GLY A C 1
ATOM 1303 O O . GLY A 1 171 ? 4.577 -6.674 -13.450 1.00 78.88 171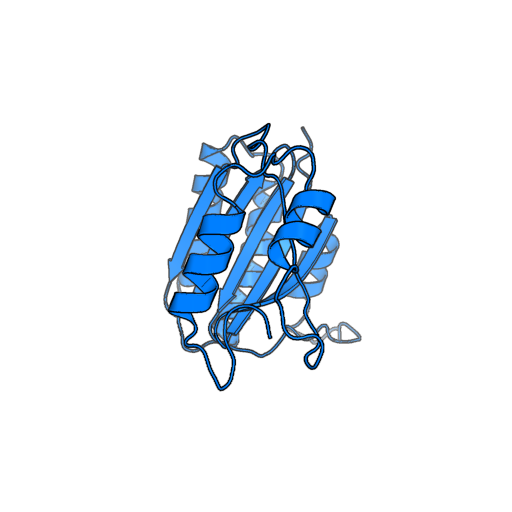 GLY A O 1
ATOM 1304 N N . GLY A 1 172 ? 5.479 -8.428 -12.381 1.00 80.44 172 GLY A N 1
ATOM 1305 C CA . GLY A 1 172 ? 6.854 -8.237 -12.877 1.00 80.44 172 GLY A CA 1
ATOM 1306 C C . GLY A 1 172 ? 7.695 -7.224 -12.087 1.00 80.44 172 GLY A C 1
ATOM 1307 O O . GLY A 1 172 ? 8.909 -7.165 -12.261 1.00 80.44 172 GLY A O 1
ATOM 1308 N N . GLY A 1 173 ? 7.071 -6.476 -11.179 1.00 90.06 173 GLY A N 1
ATOM 1309 C CA . GLY A 1 173 ? 7.722 -5.609 -10.209 1.00 90.06 173 GLY A CA 1
ATOM 1310 C C . GLY A 1 173 ? 7.553 -6.116 -8.779 1.00 90.06 173 GLY A C 1
ATOM 1311 O O . GLY A 1 173 ? 7.437 -7.319 -8.521 1.00 90.06 173 GLY A O 1
ATOM 1312 N N . LYS A 1 174 ? 7.514 -5.184 -7.830 1.00 92.69 174 LYS A N 1
ATOM 1313 C CA . LYS A 1 174 ? 7.328 -5.484 -6.407 1.00 92.69 174 LYS A CA 1
ATOM 1314 C C . LYS A 1 174 ? 6.437 -4.457 -5.728 1.00 92.69 174 LYS A C 1
ATOM 1316 O O . LYS A 1 174 ? 6.298 -3.332 -6.195 1.00 92.69 174 LYS A O 1
ATOM 1321 N N . GLN A 1 175 ? 5.915 -4.838 -4.573 1.00 95.25 175 GLN A N 1
ATOM 1322 C CA . GLN A 1 175 ? 5.296 -3.957 -3.600 1.00 95.25 175 GLN A CA 1
ATOM 1323 C C . GLN A 1 175 ? 6.016 -4.103 -2.263 1.00 95.25 175 GLN A C 1
ATOM 1325 O O . GLN A 1 175 ? 6.083 -5.199 -1.711 1.00 95.25 175 GLN A O 1
ATOM 1330 N N . VAL A 1 176 ? 6.521 -2.995 -1.731 1.00 95.50 176 VAL A N 1
ATOM 1331 C CA . VAL A 1 176 ? 7.035 -2.904 -0.361 1.00 95.50 176 VAL A CA 1
ATOM 1332 C C . VAL A 1 176 ? 5.937 -2.309 0.506 1.00 95.50 176 VAL A C 1
ATOM 1334 O O . VAL A 1 176 ? 5.332 -1.306 0.132 1.00 95.50 176 VAL A O 1
ATOM 1337 N N . TRP A 1 177 ? 5.652 -2.919 1.648 1.00 97.06 177 TRP A N 1
ATOM 1338 C CA . TRP A 1 177 ? 4.562 -2.495 2.518 1.00 97.06 177 TRP A CA 1
ATOM 1339 C C . TRP A 1 177 ? 4.980 -2.492 3.980 1.00 97.06 177 TRP A C 1
ATOM 1341 O O . TRP A 1 177 ? 5.873 -3.237 4.380 1.00 97.06 177 TRP A O 1
ATOM 1351 N N . CYS A 1 178 ? 4.297 -1.684 4.781 1.00 97.19 178 CYS A N 1
ATOM 1352 C CA . CYS A 1 178 ? 4.378 -1.732 6.232 1.00 97.19 178 CYS A CA 1
ATOM 1353 C C . CYS A 1 178 ? 3.036 -1.391 6.885 1.00 97.19 178 CYS A C 1
ATOM 1355 O O . CYS A 1 178 ? 2.149 -0.806 6.260 1.00 97.19 178 CYS A O 1
ATOM 1357 N N . GLU A 1 179 ? 2.910 -1.738 8.159 1.00 97.75 179 GLU A N 1
ATOM 1358 C CA . GLU A 1 179 ? 1.737 -1.483 8.985 1.00 97.75 179 GLU A CA 1
ATOM 1359 C C . GLU A 1 179 ? 2.134 -0.665 10.210 1.00 97.75 179 GLU A C 1
ATOM 1361 O O . GLU A 1 179 ? 2.972 -1.084 11.009 1.00 97.75 179 GLU A O 1
ATOM 1366 N N . LEU A 1 180 ? 1.520 0.508 10.350 1.00 96.81 180 LEU A N 1
ATOM 1367 C CA . LEU A 1 180 ? 1.650 1.363 11.520 1.00 96.81 180 LEU A CA 1
ATOM 1368 C C . LEU A 1 180 ? 0.459 1.105 12.455 1.00 96.81 180 LEU A C 1
ATOM 1370 O O . LEU A 1 180 ? -0.693 1.209 12.008 1.00 96.81 180 LEU A O 1
ATOM 1374 N N . PRO A 1 181 ? 0.700 0.754 13.730 1.00 93.81 181 PRO A N 1
ATOM 1375 C CA . PRO A 1 181 ? -0.364 0.726 14.720 1.00 93.81 181 PRO A CA 1
ATOM 1376 C C . PRO A 1 181 ? -0.796 2.165 15.014 1.00 93.81 181 PRO A C 1
ATOM 1378 O O . PRO A 1 181 ? 0.055 3.019 15.252 1.00 93.81 181 PRO A O 1
ATOM 1381 N N . LEU A 1 182 ? -2.103 2.421 15.004 1.00 91.00 182 LEU A N 1
ATOM 1382 C CA . LEU A 1 182 ? -2.645 3.694 15.465 1.00 91.00 182 LEU A CA 1
ATOM 1383 C C . LEU A 1 182 ? -2.887 3.606 16.969 1.00 91.00 182 LEU A C 1
ATOM 1385 O O . LEU A 1 182 ? -3.561 2.683 17.439 1.00 91.00 182 LEU A O 1
ATOM 1389 N N . ARG A 1 183 ? -2.317 4.540 17.719 1.00 79.00 183 ARG A N 1
ATOM 1390 C CA . ARG A 1 183 ? -2.638 4.772 19.121 1.00 79.00 183 ARG A CA 1
ATOM 1391 C C . ARG A 1 183 ? -3.909 5.623 19.123 1.00 79.00 183 ARG A C 1
ATOM 1393 O O . ARG A 1 183 ? -3.996 6.623 18.420 1.00 79.00 183 ARG A O 1
ATOM 1400 N N . GLY A 1 184 ? -4.951 5.089 19.755 1.00 58.22 184 GLY A N 1
ATOM 1401 C CA . GLY A 1 184 ? -6.252 5.751 19.865 1.00 58.22 184 GLY A CA 1
ATOM 1402 C C . GLY A 1 184 ? -6.281 6.767 20.990 1.00 58.22 184 GLY A C 1
ATOM 1403 O O . GLY A 1 184 ? -5.458 6.617 21.922 1.00 58.22 184 GLY A O 1
#

Secondary structure (DSSP, 8-state):
--S-BTTB-HHHHHHHHHHHHTT--GGGHHHHHHHHHTT--TTS------------SSPPEEEEEEE-S-TTHHHHHHHHHHHHHHHTT--TTHHHHHHHHHHHHHHHHHH-SS-EEEEEEEETTEEEEEEEES---PPP--SS--TT-SSS-HHHHHHHH-SEEEEEEETTEEEEEEEEEPP-

Nearest PDB structures (foldseek):
  1th8-assembly1_A-2  TM=8.377E-01  e=4.184E-07  Geobacillus stearothermophilus
  6m36-assembly1_G  TM=8.864E-01  e=7.665E-07  Bacillus subtilis subsp. subtilis str. 168
  6m36-assembly2_K  TM=8.848E-01  e=1.492E-06  Bacillus subtilis subsp. subtilis str. 168
  6m36-assembly2_I  TM=8.881E-01  e=3.084E-06  Bacillus subtilis subsp. subtilis str. 168